Protein AF-A0A2N1N3N2-F1 (afdb_monomer_lite)

Structure (mmCIF, N/CA/C/O backbone):
data_AF-A0A2N1N3N2-F1
#
_entry.id   AF-A0A2N1N3N2-F1
#
loop_
_atom_site.group_PDB
_atom_site.id
_atom_site.type_symbol
_atom_site.label_atom_id
_atom_site.label_alt_id
_atom_site.label_comp_id
_atom_site.label_asym_id
_atom_site.label_entity_id
_atom_site.label_seq_id
_atom_site.pdbx_PDB_ins_code
_atom_site.Cartn_x
_atom_site.Cartn_y
_atom_site.Cartn_z
_atom_site.occupancy
_atom_site.B_iso_or_equiv
_atom_site.auth_seq_id
_atom_site.auth_comp_id
_atom_site.auth_asym_id
_atom_site.auth_atom_id
_atom_site.pdbx_PDB_model_num
ATOM 1 N N . MET A 1 1 ? 15.343 -12.179 -35.435 1.00 45.81 1 MET A N 1
ATOM 2 C CA . MET A 1 1 ? 15.607 -12.860 -34.147 1.00 45.81 1 MET A CA 1
ATOM 3 C C . MET A 1 1 ? 15.469 -11.812 -33.053 1.00 45.81 1 MET A C 1
ATOM 5 O O . MET A 1 1 ? 16.134 -10.791 -33.163 1.00 45.81 1 MET A O 1
ATOM 9 N N . ILE A 1 2 ? 14.560 -11.978 -32.084 1.00 49.53 2 ILE A N 1
ATOM 10 C CA . ILE A 1 2 ? 14.385 -10.984 -31.008 1.00 49.53 2 ILE A CA 1
ATOM 11 C C . ILE A 1 2 ? 15.642 -11.051 -30.122 1.00 49.53 2 ILE A C 1
ATOM 13 O O . ILE A 1 2 ? 15.921 -12.126 -29.587 1.00 49.53 2 ILE A O 1
ATOM 17 N N . PRO A 1 3 ? 16.410 -9.958 -29.952 1.00 58.75 3 PRO A N 1
ATOM 18 C CA . PRO A 1 3 ? 17.721 -9.986 -29.286 1.00 58.75 3 PRO A CA 1
ATOM 19 C C . PRO A 1 3 ? 17.659 -10.313 -27.781 1.00 58.75 3 PRO A C 1
ATOM 21 O O . PRO A 1 3 ? 18.687 -10.450 -27.126 1.00 58.75 3 PRO A O 1
ATOM 24 N N . TYR A 1 4 ? 16.457 -10.478 -27.228 1.00 65.19 4 TYR A N 1
ATOM 25 C CA . TYR A 1 4 ? 16.189 -10.537 -25.796 1.00 65.19 4 TYR A CA 1
ATOM 26 C C . TYR A 1 4 ? 15.650 -11.887 -25.305 1.00 65.19 4 TYR A C 1
ATOM 28 O O . TYR A 1 4 ? 15.034 -11.940 -24.248 1.00 65.19 4 TYR A O 1
ATOM 36 N N . ILE A 1 5 ? 15.890 -12.993 -26.021 1.00 59.34 5 ILE A N 1
ATOM 37 C CA . ILE A 1 5 ? 15.401 -14.348 -25.672 1.00 59.34 5 ILE A CA 1
ATOM 38 C C . ILE A 1 5 ? 15.600 -14.722 -24.189 1.00 59.34 5 ILE A C 1
ATOM 40 O O . ILE A 1 5 ? 14.703 -15.298 -23.579 1.00 59.34 5 ILE A O 1
ATOM 44 N N . LYS A 1 6 ? 16.720 -14.327 -23.570 1.00 63.09 6 LYS A N 1
ATOM 45 C CA . LYS A 1 6 ? 16.980 -14.577 -22.138 1.00 63.09 6 LYS A CA 1
ATOM 46 C C . LYS A 1 6 ? 16.212 -13.658 -21.178 1.00 63.09 6 LYS A C 1
ATOM 48 O O . LYS A 1 6 ? 16.052 -14.007 -20.017 1.00 63.09 6 LYS A O 1
ATOM 53 N N . PHE A 1 7 ? 15.737 -12.499 -21.631 1.00 65.50 7 PHE A N 1
ATOM 54 C CA . PHE A 1 7 ? 14.928 -11.579 -20.823 1.00 65.50 7 PHE A CA 1
ATOM 55 C C . PHE A 1 7 ? 13.434 -11.894 -20.875 1.00 65.50 7 PHE A C 1
ATOM 57 O O . PHE A 1 7 ? 12.689 -11.389 -20.039 1.00 65.50 7 PHE A O 1
ATOM 64 N N . ILE A 1 8 ? 12.989 -12.705 -21.833 1.00 61.78 8 ILE A N 1
ATOM 65 C CA . ILE A 1 8 ? 11.576 -13.046 -22.043 1.00 61.78 8 ILE A CA 1
ATOM 66 C C . ILE A 1 8 ? 11.109 -14.108 -21.036 1.00 61.78 8 ILE A C 1
ATOM 68 O O . ILE A 1 8 ? 9.997 -14.008 -20.516 1.00 61.78 8 ILE A O 1
ATOM 72 N N . ASN A 1 9 ? 11.974 -15.074 -20.710 1.00 67.00 9 ASN A N 1
ATOM 73 C CA . ASN A 1 9 ? 11.612 -16.240 -19.905 1.00 67.00 9 ASN A CA 1
ATOM 74 C C . ASN A 1 9 ? 12.131 -16.143 -18.465 1.00 67.00 9 ASN A C 1
ATOM 76 O O . ASN A 1 9 ? 13.264 -15.723 -18.222 1.00 67.00 9 ASN A O 1
ATOM 80 N N . TYR A 1 10 ? 11.299 -16.570 -17.514 1.00 64.56 10 TYR A N 1
ATOM 81 C CA . TYR A 1 10 ? 11.743 -16.860 -16.151 1.00 64.56 10 TYR A CA 1
ATOM 82 C C . TYR A 1 10 ? 12.608 -18.136 -16.130 1.00 64.56 10 TYR A C 1
ATOM 84 O O . TYR A 1 10 ? 12.497 -18.955 -17.046 1.00 64.56 10 TYR A O 1
ATOM 92 N N . PRO A 1 11 ? 13.474 -18.319 -15.114 1.00 67.62 11 PRO A N 1
ATOM 93 C CA . PRO A 1 11 ? 14.278 -19.533 -14.971 1.00 67.62 11 PRO A CA 1
ATOM 94 C C . PRO A 1 11 ? 13.401 -20.791 -14.934 1.00 67.62 11 PRO A C 1
ATOM 96 O O . PRO A 1 11 ? 12.337 -20.771 -14.322 1.00 67.62 11 PRO A O 1
ATOM 99 N N . GLU A 1 12 ? 13.859 -21.902 -15.516 1.00 67.25 12 GLU A N 1
ATOM 100 C CA . GLU A 1 12 ? 13.127 -23.183 -15.466 1.00 67.25 12 GLU A CA 1
ATOM 101 C C . GLU A 1 12 ? 12.922 -23.693 -14.026 1.00 67.25 12 GLU A C 1
ATOM 103 O O . GLU A 1 12 ? 11.945 -24.380 -13.742 1.00 67.25 12 GLU A O 1
ATOM 108 N N . ASP A 1 13 ? 13.790 -23.304 -13.082 1.00 69.31 13 ASP A N 1
ATOM 109 C CA . ASP A 1 13 ? 13.702 -23.660 -11.659 1.00 69.31 13 ASP A CA 1
ATOM 110 C C . ASP A 1 13 ? 12.777 -22.738 -10.831 1.00 69.31 13 ASP A C 1
ATOM 112 O O . ASP A 1 13 ? 12.919 -22.626 -9.606 1.00 69.31 13 ASP A O 1
ATOM 116 N N . TYR A 1 14 ? 11.823 -22.070 -11.489 1.00 67.25 14 TYR A N 1
ATOM 117 C CA . TYR A 1 14 ? 10.907 -21.108 -10.879 1.00 67.25 14 TYR A CA 1
ATOM 118 C C . TYR A 1 14 ? 10.058 -21.733 -9.761 1.00 67.25 14 TYR A C 1
ATOM 120 O O . TYR A 1 14 ? 9.237 -22.625 -9.978 1.00 67.25 14 TYR A O 1
ATOM 128 N N . LYS A 1 15 ? 10.216 -21.219 -8.535 1.00 75.00 15 LYS A N 1
ATOM 129 C CA . LYS A 1 15 ? 9.401 -21.595 -7.370 1.00 75.00 15 LYS A CA 1
ATOM 130 C C . LYS A 1 15 ? 8.587 -20.397 -6.901 1.00 75.00 15 LYS A C 1
ATOM 132 O O . LYS A 1 15 ? 9.091 -19.585 -6.127 1.00 75.00 15 LYS A O 1
ATOM 137 N N . TRP A 1 16 ? 7.316 -20.349 -7.293 1.00 64.19 16 TRP A N 1
ATOM 138 C CA . TRP A 1 16 ? 6.371 -19.278 -6.943 1.00 64.19 16 TRP A CA 1
ATOM 139 C C . TRP A 1 16 ? 6.359 -18.925 -5.441 1.00 64.19 16 TRP A C 1
ATOM 141 O O . TRP A 1 16 ? 6.432 -17.758 -5.068 1.00 64.19 16 TRP A O 1
ATOM 151 N N . PHE A 1 17 ? 6.379 -19.926 -4.552 1.00 61.94 17 PHE A N 1
ATOM 152 C CA . PHE A 1 17 ? 6.399 -19.681 -3.102 1.00 61.94 17 PHE A CA 1
ATOM 153 C C . PHE A 1 17 ? 7.709 -19.044 -2.608 1.00 61.94 17 PHE A C 1
ATOM 155 O O . PHE A 1 17 ? 7.700 -18.213 -1.703 1.00 61.94 17 PHE A O 1
ATOM 162 N N . ARG A 1 18 ? 8.858 -19.399 -3.204 1.00 62.00 18 ARG A N 1
ATOM 163 C CA . ARG A 1 18 ? 10.133 -18.750 -2.856 1.00 62.00 18 ARG A CA 1
ATOM 164 C C . ARG A 1 18 ? 10.188 -17.324 -3.384 1.00 62.00 18 ARG A C 1
ATOM 166 O O . ARG A 1 18 ? 10.784 -16.488 -2.716 1.00 62.00 18 ARG A O 1
ATOM 173 N N . GLU A 1 19 ? 9.538 -17.032 -4.510 1.00 65.94 19 GLU A N 1
ATOM 174 C CA . GLU A 1 19 ? 9.423 -15.657 -4.996 1.00 65.94 19 GLU A CA 1
ATOM 175 C C . GLU A 1 19 ? 8.673 -14.754 -4.024 1.00 65.94 19 GLU A C 1
ATOM 177 O O . GLU A 1 19 ? 9.112 -13.625 -3.811 1.00 65.94 19 GLU A O 1
ATOM 182 N N . LEU A 1 20 ? 7.607 -15.251 -3.386 1.00 62.88 20 LEU A N 1
ATOM 183 C CA . LEU A 1 20 ? 6.856 -14.506 -2.369 1.00 62.88 20 LEU A CA 1
ATOM 184 C C . LEU A 1 20 ? 7.721 -14.066 -1.180 1.00 62.88 20 LEU A C 1
ATOM 186 O O . LEU A 1 20 ? 7.428 -13.034 -0.590 1.00 62.88 20 LEU A O 1
ATOM 190 N N . ILE A 1 21 ? 8.790 -14.798 -0.848 1.00 59.59 21 ILE A N 1
ATOM 191 C CA . ILE A 1 21 ? 9.673 -14.490 0.290 1.00 59.59 21 ILE A CA 1
ATOM 192 C C . ILE A 1 21 ? 10.931 -13.741 -0.171 1.00 59.59 21 ILE A C 1
ATOM 194 O O . ILE A 1 21 ? 11.312 -12.736 0.425 1.00 59.59 21 ILE A O 1
ATOM 198 N N . LYS A 1 22 ? 11.581 -14.209 -1.242 1.00 63.66 22 LYS A N 1
ATOM 199 C CA . LYS A 1 22 ? 12.815 -13.630 -1.786 1.00 63.66 22 LYS A CA 1
ATOM 200 C C . LYS A 1 22 ? 12.875 -13.852 -3.304 1.00 63.66 22 LYS A C 1
ATOM 202 O O . LYS A 1 22 ? 13.303 -14.927 -3.738 1.00 63.66 22 LYS A O 1
ATOM 207 N N . PRO A 1 23 ? 12.456 -12.870 -4.122 1.00 64.88 23 PRO A N 1
ATOM 208 C CA . PRO A 1 23 ? 12.539 -12.998 -5.571 1.00 64.88 23 PRO A CA 1
ATOM 209 C C . PRO A 1 23 ? 14.009 -13.084 -5.996 1.00 64.88 23 PRO A C 1
ATOM 211 O O . PRO A 1 23 ? 14.859 -12.354 -5.479 1.00 64.88 23 PRO A O 1
ATOM 214 N N . LYS A 1 24 ? 14.324 -14.000 -6.920 1.00 64.31 24 LYS A N 1
ATOM 215 C CA . LYS A 1 24 ? 15.644 -14.011 -7.559 1.00 64.31 24 LYS A CA 1
ATOM 216 C C . LYS A 1 24 ? 15.708 -12.823 -8.528 1.00 64.31 24 LYS A C 1
ATOM 218 O O . LYS A 1 24 ? 14.726 -12.592 -9.238 1.00 64.31 24 LYS A O 1
ATOM 223 N N . PRO A 1 25 ? 16.826 -12.084 -8.586 1.00 64.38 25 PRO A N 1
ATOM 224 C CA . PRO A 1 25 ? 16.988 -11.060 -9.604 1.00 64.38 25 PRO A CA 1
ATOM 225 C C . PRO A 1 25 ? 16.884 -11.714 -10.986 1.00 64.38 25 PRO A C 1
ATOM 227 O O . PRO A 1 25 ? 17.460 -12.775 -11.236 1.00 64.38 25 PRO A O 1
ATOM 230 N N . SER A 1 26 ? 16.092 -11.114 -11.874 1.00 69.94 26 SER A N 1
ATOM 231 C CA . SER A 1 26 ? 16.070 -11.548 -13.271 1.00 69.94 26 SER A CA 1
ATOM 232 C C . SER A 1 26 ? 17.225 -10.876 -14.017 1.00 69.94 26 SER A C 1
ATOM 234 O O . SER A 1 26 ? 17.502 -9.705 -13.739 1.00 69.94 26 SER A O 1
ATOM 236 N N . PRO A 1 27 ? 17.832 -11.534 -15.023 1.00 70.31 27 PRO A N 1
ATOM 237 C CA . PRO A 1 27 ? 18.867 -10.914 -15.851 1.00 70.31 27 PRO A CA 1
ATOM 238 C C . PRO A 1 27 ? 18.412 -9.581 -16.456 1.00 70.31 27 PRO A C 1
ATOM 240 O O . PRO A 1 27 ? 19.221 -8.688 -16.672 1.00 70.31 27 PRO A O 1
ATOM 243 N N . PHE A 1 28 ? 17.104 -9.423 -16.685 1.00 72.12 28 PHE A N 1
ATOM 244 C CA . PHE A 1 28 ? 16.508 -8.171 -17.141 1.00 72.12 28 PHE A CA 1
ATOM 245 C C . PHE A 1 28 ? 16.693 -7.036 -16.126 1.00 72.12 28 PHE A C 1
ATOM 247 O O . PHE A 1 28 ? 17.128 -5.965 -16.511 1.00 72.12 28 PHE A O 1
ATOM 254 N N . VAL A 1 29 ? 16.419 -7.262 -14.838 1.00 70.75 29 VAL A N 1
ATOM 255 C CA . VAL A 1 29 ? 16.554 -6.227 -13.792 1.00 70.75 29 VAL A CA 1
ATOM 256 C C . VAL A 1 29 ? 18.019 -5.839 -13.571 1.00 70.75 29 VAL A C 1
ATOM 258 O O . VAL A 1 29 ? 18.306 -4.684 -13.272 1.00 70.75 29 VAL A O 1
ATOM 261 N N . GLU A 1 30 ? 18.944 -6.784 -13.732 1.00 71.12 30 GLU A N 1
ATOM 262 C CA . GLU A 1 30 ? 20.379 -6.545 -13.529 1.00 71.12 30 GLU A CA 1
ATOM 263 C C . GLU A 1 30 ? 21.047 -5.801 -14.691 1.00 71.12 30 GLU A C 1
ATOM 265 O O . GLU A 1 30 ? 22.006 -5.067 -14.472 1.00 71.12 30 GLU A O 1
ATOM 270 N N . THR A 1 31 ? 20.559 -5.986 -15.922 1.00 72.00 31 THR A N 1
ATOM 271 C CA . THR A 1 31 ? 21.229 -5.494 -17.142 1.00 72.00 31 THR A CA 1
ATOM 272 C C . THR A 1 31 ? 20.476 -4.377 -17.860 1.00 72.00 31 THR A C 1
ATOM 274 O O . THR A 1 31 ? 20.916 -3.929 -18.921 1.00 72.00 31 THR A O 1
ATOM 277 N N . ILE A 1 32 ? 19.346 -3.919 -17.311 1.00 73.94 32 ILE A N 1
ATOM 278 C CA . ILE A 1 32 ? 18.558 -2.858 -17.937 1.00 73.94 32 ILE A CA 1
ATOM 279 C C . ILE A 1 32 ? 19.353 -1.544 -17.968 1.00 73.94 32 ILE A C 1
ATOM 281 O O . ILE A 1 32 ? 19.836 -1.064 -16.944 1.00 73.94 32 ILE A O 1
ATOM 285 N N . ASN A 1 33 ? 19.478 -0.964 -19.161 1.00 78.56 33 ASN A N 1
ATOM 286 C CA . ASN A 1 33 ? 19.996 0.384 -19.388 1.00 78.56 33 ASN A CA 1
ATOM 287 C C . ASN A 1 33 ? 18.841 1.277 -19.871 1.00 78.56 33 ASN A C 1
ATOM 289 O O . ASN A 1 33 ? 17.921 0.794 -20.532 1.00 78.56 33 ASN A O 1
ATOM 293 N N . GLU A 1 34 ? 18.899 2.572 -19.567 1.00 78.00 34 GLU A N 1
ATOM 294 C CA . GLU A 1 34 ? 17.902 3.578 -19.944 1.00 78.00 34 GLU A CA 1
ATOM 295 C C . GLU A 1 34 ? 17.625 3.594 -21.457 1.00 78.00 34 GLU A C 1
ATOM 297 O O . GLU A 1 34 ? 16.493 3.800 -21.889 1.00 78.00 34 GLU A O 1
ATOM 302 N N . ASP A 1 35 ? 18.632 3.284 -22.275 1.00 83.88 35 ASP A N 1
ATOM 303 C CA . ASP A 1 35 ? 18.498 3.236 -23.733 1.00 83.88 35 ASP A CA 1
ATOM 304 C C . ASP A 1 35 ? 17.492 2.184 -24.225 1.00 83.88 35 ASP A C 1
ATOM 306 O O . ASP A 1 35 ? 16.948 2.322 -25.321 1.00 83.88 35 ASP A O 1
ATOM 310 N N . ILE A 1 36 ? 17.166 1.171 -23.411 1.00 81.31 36 ILE A N 1
ATOM 311 C CA . ILE A 1 36 ? 16.119 0.192 -23.737 1.00 81.31 36 ILE A CA 1
ATOM 312 C C . ILE A 1 36 ? 14.768 0.897 -23.906 1.00 81.31 36 ILE A C 1
ATOM 314 O O . ILE A 1 36 ? 14.044 0.570 -24.844 1.00 81.31 36 ILE A O 1
ATOM 318 N N . TYR A 1 37 ? 14.466 1.915 -23.095 1.00 80.00 37 TYR A N 1
ATOM 319 C CA . TYR A 1 37 ? 13.209 2.670 -23.183 1.00 80.00 37 TYR A CA 1
ATOM 320 C C . TYR A 1 37 ? 13.097 3.530 -24.451 1.00 80.00 37 TYR A C 1
ATOM 322 O O . TYR A 1 37 ? 12.001 3.950 -24.802 1.00 80.00 37 TYR A O 1
ATOM 330 N N . LYS A 1 38 ? 14.207 3.779 -25.161 1.00 86.56 38 LYS A N 1
ATOM 331 C CA . LYS A 1 38 ? 14.239 4.594 -26.391 1.00 86.56 38 LYS A CA 1
ATOM 332 C C . LYS A 1 38 ? 14.080 3.763 -27.668 1.00 86.56 38 LYS A C 1
ATOM 334 O O . LYS A 1 38 ? 13.964 4.324 -28.755 1.00 86.56 38 LYS A O 1
ATOM 339 N N . THR A 1 39 ? 14.125 2.433 -27.569 1.00 88.00 39 THR A N 1
ATOM 340 C CA . THR A 1 39 ? 14.120 1.533 -28.733 1.00 88.00 39 THR A CA 1
ATOM 341 C C . THR A 1 39 ? 12.794 0.797 -28.880 1.00 88.00 39 THR A C 1
ATOM 343 O O . THR A 1 39 ? 12.211 0.346 -27.898 1.00 88.00 39 THR A O 1
ATOM 346 N N . TRP A 1 40 ? 12.372 0.562 -30.126 1.00 86.12 40 TRP A N 1
ATOM 347 C CA . TRP A 1 40 ? 11.142 -0.184 -30.432 1.00 86.12 40 TRP A CA 1
ATOM 348 C C . TRP A 1 40 ? 11.200 -1.627 -29.902 1.00 86.12 40 TRP A C 1
ATOM 350 O O . TRP A 1 40 ? 10.205 -2.182 -29.445 1.00 86.12 40 TRP A O 1
ATOM 360 N N . ASN A 1 41 ? 12.393 -2.237 -29.910 1.00 84.88 41 ASN A N 1
ATOM 361 C CA . ASN A 1 41 ? 12.602 -3.575 -29.352 1.00 84.88 41 ASN A CA 1
ATOM 362 C C . ASN A 1 41 ? 12.444 -3.601 -27.823 1.00 84.88 41 ASN A C 1
ATOM 364 O O . ASN A 1 41 ? 11.956 -4.591 -27.277 1.00 84.88 41 ASN A O 1
ATOM 368 N N . GLY A 1 42 ? 12.870 -2.542 -27.131 1.00 84.56 42 GLY A N 1
ATOM 369 C CA . GLY A 1 42 ? 12.708 -2.414 -25.687 1.00 84.56 42 GLY A CA 1
ATOM 370 C C . GLY A 1 42 ? 11.263 -2.138 -25.284 1.00 84.56 42 GLY A C 1
ATOM 371 O O . GLY A 1 42 ? 10.763 -2.787 -24.367 1.00 84.56 42 GLY A O 1
ATOM 372 N N . GLU A 1 43 ? 10.559 -1.280 -26.025 1.00 86.31 43 GLU A N 1
ATOM 373 C CA . GLU A 1 43 ? 9.119 -1.059 -25.854 1.00 86.31 43 GLU A CA 1
ATOM 374 C C . GLU A 1 43 ? 8.333 -2.370 -26.015 1.00 86.31 43 GLU A C 1
ATOM 376 O O . GLU A 1 43 ? 7.560 -2.752 -25.135 1.00 86.31 43 GLU A O 1
ATOM 381 N N . ALA A 1 44 ? 8.597 -3.129 -27.086 1.00 86.62 44 ALA A N 1
ATOM 382 C CA . ALA A 1 44 ? 7.974 -4.432 -27.307 1.00 86.62 44 ALA A CA 1
ATOM 383 C C . ALA A 1 44 ? 8.261 -5.424 -26.162 1.00 86.62 44 ALA A C 1
ATOM 385 O O . ALA A 1 44 ? 7.369 -6.168 -25.747 1.00 86.62 44 ALA A O 1
ATOM 386 N N . LEU A 1 45 ? 9.482 -5.423 -25.615 1.00 86.06 45 LEU A N 1
ATOM 387 C CA . LEU A 1 45 ? 9.862 -6.275 -24.485 1.00 86.06 45 LEU A CA 1
ATOM 388 C C . LEU A 1 45 ? 9.141 -5.882 -23.183 1.00 86.06 45 LEU A C 1
ATOM 390 O O . LEU A 1 45 ? 8.681 -6.763 -22.451 1.00 86.06 45 LEU A O 1
ATOM 394 N N . ILE A 1 46 ? 9.025 -4.584 -22.893 1.00 84.94 46 ILE A N 1
ATOM 395 C CA . ILE A 1 46 ? 8.298 -4.071 -21.721 1.00 84.94 46 ILE A CA 1
ATOM 396 C C . ILE A 1 46 ? 6.811 -4.403 -21.849 1.00 84.94 46 ILE A C 1
ATOM 398 O O . ILE A 1 46 ? 6.236 -4.976 -20.922 1.00 84.94 46 ILE A O 1
ATOM 402 N N . ASN A 1 47 ? 6.216 -4.149 -23.018 1.00 87.69 47 ASN A N 1
ATOM 403 C CA . ASN A 1 47 ? 4.826 -4.488 -23.311 1.00 87.69 47 ASN A CA 1
ATOM 404 C C 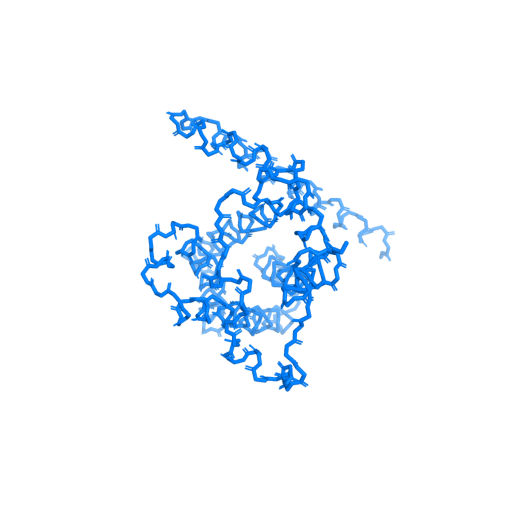. ASN A 1 47 ? 4.569 -5.989 -23.168 1.00 87.69 47 ASN A C 1
ATOM 406 O O . ASN A 1 47 ? 3.570 -6.389 -22.571 1.00 87.69 47 ASN A O 1
ATOM 410 N N . PHE A 1 48 ? 5.487 -6.837 -23.638 1.00 86.75 48 PHE A N 1
ATOM 411 C CA . PHE A 1 48 ? 5.399 -8.281 -23.444 1.00 86.75 48 PHE A CA 1
ATOM 412 C C . PHE A 1 48 ? 5.396 -8.661 -21.954 1.00 86.75 48 PHE A C 1
ATOM 414 O O . PHE A 1 48 ? 4.522 -9.408 -21.507 1.00 86.75 48 PHE A O 1
ATOM 421 N N . LYS A 1 49 ? 6.334 -8.131 -21.158 1.00 85.44 49 LYS A N 1
ATOM 422 C CA . LYS A 1 49 ? 6.427 -8.426 -19.716 1.00 85.44 49 LYS A CA 1
ATOM 423 C C . LYS A 1 49 ? 5.215 -7.926 -18.936 1.00 85.44 49 LYS A C 1
ATOM 425 O O . LYS A 1 49 ? 4.692 -8.656 -18.090 1.00 85.44 49 LYS A O 1
ATOM 430 N N . TRP A 1 50 ? 4.752 -6.713 -19.228 1.00 87.62 50 TRP A N 1
ATOM 431 C CA . TRP A 1 50 ? 3.557 -6.143 -18.614 1.00 87.62 50 TRP A CA 1
ATOM 432 C C . TRP A 1 50 ? 2.314 -6.970 -18.947 1.00 87.62 50 TRP A C 1
ATOM 434 O O . TRP A 1 50 ? 1.575 -7.359 -18.042 1.00 87.62 50 TRP A O 1
ATOM 444 N N . ASN A 1 51 ? 2.125 -7.321 -20.222 1.00 86.75 51 ASN A N 1
ATOM 445 C CA . ASN A 1 51 ? 0.957 -8.077 -20.668 1.00 86.75 51 ASN A CA 1
ATOM 446 C C . ASN A 1 51 ? 0.943 -9.530 -20.201 1.00 86.75 51 ASN A C 1
ATOM 448 O O . ASN A 1 51 ? -0.145 -10.083 -20.031 1.00 86.75 51 ASN A O 1
ATOM 452 N N . THR A 1 52 ? 2.112 -10.135 -19.997 1.00 85.31 52 THR A N 1
ATOM 453 C CA . THR A 1 52 ? 2.220 -11.540 -19.587 1.00 85.31 52 THR A CA 1
ATOM 454 C C . THR A 1 52 ? 2.170 -11.692 -18.068 1.00 85.31 52 THR A C 1
ATOM 456 O O . THR A 1 52 ? 1.476 -12.571 -17.570 1.00 85.31 52 THR A O 1
ATOM 459 N N . TYR A 1 53 ? 2.856 -10.821 -17.319 1.00 81.81 53 TYR A N 1
ATOM 460 C CA . TYR A 1 53 ? 3.041 -10.987 -15.871 1.00 81.81 53 TYR A CA 1
ATOM 461 C C . TYR A 1 53 ? 2.630 -9.747 -15.074 1.00 81.81 53 TYR A C 1
ATOM 463 O O . TYR A 1 53 ? 1.866 -9.848 -14.112 1.00 81.81 53 TYR A O 1
ATOM 471 N N . GLY A 1 54 ? 3.123 -8.573 -15.484 1.00 84.81 54 GLY A N 1
ATOM 472 C CA . GLY A 1 54 ? 3.032 -7.339 -14.699 1.00 84.81 54 GLY A CA 1
ATOM 473 C C . GLY A 1 54 ? 1.599 -6.944 -14.349 1.00 84.81 54 GLY A C 1
ATOM 474 O O . GLY A 1 54 ? 1.300 -6.725 -13.177 1.00 84.81 54 GLY A O 1
ATOM 475 N N . LYS A 1 55 ? 0.693 -6.947 -15.334 1.00 86.81 55 LYS A N 1
ATOM 476 C CA . LYS A 1 55 ? -0.702 -6.531 -15.138 1.00 86.81 55 LYS A CA 1
ATOM 477 C C . LYS A 1 55 ? -1.458 -7.407 -14.138 1.00 86.81 55 LYS A C 1
ATOM 479 O O . LYS A 1 55 ? -2.276 -6.893 -13.384 1.00 86.81 55 LYS A O 1
ATOM 484 N N . TYR A 1 56 ? -1.180 -8.712 -14.102 1.00 86.88 56 TYR A N 1
ATOM 485 C CA . TYR A 1 56 ? -1.858 -9.643 -13.197 1.00 86.88 56 TYR A CA 1
ATOM 486 C C . TYR A 1 56 ? -1.363 -9.476 -11.763 1.00 86.88 56 TYR A C 1
ATOM 488 O O . TYR A 1 56 ? -2.170 -9.377 -10.844 1.00 86.88 56 TYR A O 1
ATOM 496 N N . TYR A 1 57 ? -0.044 -9.387 -11.576 1.00 86.19 57 TYR A N 1
ATOM 497 C CA . TYR A 1 57 ? 0.544 -9.151 -10.257 1.00 86.19 57 TYR A CA 1
ATOM 498 C C . TYR A 1 57 ? 0.088 -7.805 -9.682 1.00 86.19 57 TYR A C 1
ATOM 500 O O . TYR A 1 57 ? -0.351 -7.720 -8.535 1.00 86.19 57 TYR A O 1
ATOM 508 N N . TYR A 1 58 ? 0.111 -6.771 -10.523 1.00 89.38 58 TYR A N 1
ATOM 509 C CA . TYR A 1 58 ? -0.387 -5.448 -10.187 1.00 89.38 58 TYR A CA 1
ATOM 510 C C . TYR A 1 58 ? -1.880 -5.468 -9.818 1.00 89.38 58 TYR A C 1
ATOM 512 O O . TYR A 1 58 ? -2.257 -4.929 -8.780 1.00 89.38 58 TYR A O 1
ATOM 520 N N . ALA A 1 59 ? -2.723 -6.144 -10.607 1.00 89.44 59 ALA A N 1
ATOM 521 C CA . ALA A 1 59 ? -4.153 -6.260 -10.326 1.00 89.44 59 ALA A CA 1
ATOM 522 C C . ALA A 1 59 ? -4.438 -6.969 -8.993 1.00 89.44 59 ALA A C 1
ATOM 524 O O . ALA A 1 59 ? -5.309 -6.528 -8.251 1.00 89.44 59 ALA A O 1
ATOM 525 N N . VAL A 1 60 ? -3.693 -8.027 -8.652 1.00 90.81 60 VAL A N 1
ATOM 526 C CA . VAL A 1 60 ? -3.846 -8.725 -7.363 1.00 90.81 60 VAL A CA 1
ATOM 527 C C . VAL A 1 60 ? -3.513 -7.800 -6.192 1.00 90.81 60 VAL A C 1
ATOM 529 O O . VAL A 1 60 ? -4.305 -7.704 -5.255 1.00 90.81 60 VAL A O 1
ATOM 532 N N . ILE A 1 61 ? -2.386 -7.081 -6.251 1.00 91.38 61 ILE A N 1
ATOM 533 C CA . ILE A 1 61 ? -2.017 -6.108 -5.209 1.00 91.38 61 ILE A CA 1
ATOM 534 C C . ILE A 1 61 ? -3.086 -5.019 -5.100 1.00 91.38 61 ILE A C 1
ATOM 536 O O . ILE A 1 61 ? -3.515 -4.682 -3.998 1.00 91.38 61 ILE A O 1
ATOM 540 N N . TRP A 1 62 ? -3.561 -4.504 -6.233 1.00 93.75 62 TRP A N 1
ATOM 541 C CA . TRP A 1 62 ? -4.591 -3.473 -6.262 1.00 93.75 62 TRP A CA 1
ATOM 542 C C . TRP A 1 62 ? -5.921 -3.955 -5.661 1.00 93.75 62 TRP A C 1
ATOM 544 O O . TRP A 1 62 ? -6.509 -3.250 -4.849 1.00 93.75 62 TRP A O 1
ATOM 554 N N . ILE A 1 63 ? -6.372 -5.179 -5.960 1.00 93.50 63 ILE A N 1
ATOM 555 C CA . ILE A 1 63 ? -7.592 -5.760 -5.369 1.00 93.50 63 ILE A CA 1
ATOM 556 C C . ILE A 1 63 ? -7.447 -5.924 -3.850 1.00 93.50 63 ILE A C 1
ATOM 558 O O . ILE A 1 63 ? -8.354 -5.552 -3.104 1.00 93.50 63 ILE A O 1
ATOM 562 N N . LEU A 1 64 ? -6.306 -6.434 -3.373 1.00 95.00 64 LEU A N 1
ATOM 563 C CA . LEU A 1 64 ? -6.032 -6.541 -1.934 1.00 95.00 64 LEU A CA 1
ATOM 564 C C . LEU A 1 64 ? -6.025 -5.166 -1.261 1.00 95.00 64 LEU A C 1
ATOM 566 O O . LEU A 1 64 ? -6.449 -5.023 -0.116 1.00 95.00 64 LEU A O 1
ATOM 570 N N . PHE A 1 65 ? -5.533 -4.143 -1.958 1.00 95.56 65 PHE A N 1
ATOM 571 C CA . PHE A 1 65 ? -5.558 -2.771 -1.474 1.00 95.56 65 PHE A CA 1
ATOM 572 C C . PHE A 1 65 ? -6.979 -2.202 -1.418 1.00 95.56 65 PHE A C 1
ATOM 574 O O . PHE A 1 65 ? -7.348 -1.590 -0.421 1.00 95.56 65 PHE A O 1
ATOM 581 N N . MET A 1 66 ? -7.807 -2.456 -2.431 1.00 95.31 66 MET A N 1
ATOM 582 C CA . MET A 1 66 ? -9.215 -2.052 -2.420 1.00 95.31 66 MET A CA 1
ATOM 583 C C . MET A 1 66 ? -9.993 -2.707 -1.280 1.00 95.31 66 MET A C 1
ATOM 585 O O . MET A 1 66 ? -10.825 -2.051 -0.656 1.00 95.31 66 MET A O 1
ATOM 589 N N . ALA A 1 67 ? -9.690 -3.968 -0.960 1.00 95.69 67 ALA A N 1
ATOM 590 C CA . ALA A 1 67 ? -10.250 -4.631 0.212 1.00 95.69 67 ALA A CA 1
ATOM 591 C C . ALA A 1 67 ? -9.822 -3.937 1.519 1.00 95.69 67 ALA A C 1
ATOM 593 O O . ALA A 1 67 ? -10.665 -3.707 2.381 1.00 95.69 67 ALA A O 1
ATOM 594 N N . LEU A 1 68 ? -8.544 -3.551 1.651 1.00 96.44 68 LEU A N 1
ATOM 595 C CA . LEU A 1 68 ? -8.047 -2.801 2.814 1.00 96.44 68 LEU A CA 1
ATOM 596 C C . LEU A 1 68 ? -8.764 -1.454 2.952 1.00 96.44 68 LEU A C 1
ATOM 598 O O . LEU A 1 68 ? -9.296 -1.149 4.018 1.00 96.44 68 LEU A O 1
ATOM 602 N N . LEU A 1 69 ? -8.794 -0.675 1.869 1.00 95.25 69 LEU A N 1
ATOM 603 C CA . LEU A 1 69 ? -9.444 0.631 1.819 1.00 95.25 69 LEU A CA 1
ATOM 604 C C . LEU A 1 69 ? -10.926 0.510 2.189 1.00 95.25 69 LEU A C 1
ATOM 606 O O . LEU A 1 69 ? -11.402 1.238 3.055 1.00 95.25 69 LEU A O 1
ATOM 610 N N . GLY A 1 70 ? -11.645 -0.441 1.589 1.00 92.00 70 GLY A N 1
ATOM 611 C CA . GLY A 1 70 ? -13.061 -0.675 1.863 1.00 92.00 70 GLY A CA 1
ATOM 612 C C . GLY A 1 70 ? -13.328 -1.080 3.313 1.00 92.00 70 GLY A C 1
ATOM 613 O O . GLY A 1 70 ? -14.151 -0.455 3.977 1.00 92.00 70 GLY A O 1
ATOM 614 N N . CYS A 1 71 ? -12.610 -2.079 3.838 1.00 94.38 71 CYS A N 1
ATOM 615 C CA . CYS A 1 71 ? -12.787 -2.534 5.220 1.00 94.38 71 CYS A CA 1
ATOM 616 C C . CYS A 1 71 ? -12.535 -1.408 6.227 1.00 94.38 71 CYS A C 1
ATOM 6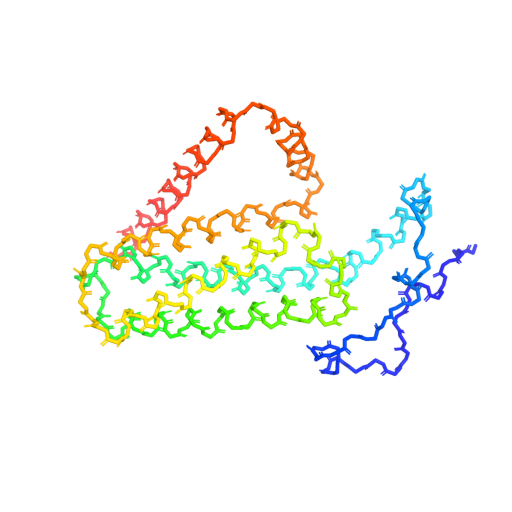18 O O . CYS A 1 71 ? -13.350 -1.196 7.126 1.00 94.38 71 CYS A O 1
ATOM 620 N N . PHE A 1 72 ? -11.438 -0.668 6.056 1.00 94.75 72 PHE A N 1
ATOM 621 C CA . PHE A 1 72 ? -11.053 0.384 6.987 1.00 94.75 72 PHE A CA 1
ATOM 622 C C . PHE A 1 72 ? -12.004 1.584 6.924 1.00 94.75 72 PHE A C 1
ATOM 624 O O . PHE A 1 72 ? -12.458 2.065 7.960 1.00 94.75 72 PHE A O 1
ATOM 631 N N . THR A 1 73 ? -12.356 2.047 5.720 1.00 92.44 73 THR A N 1
ATOM 632 C CA . THR A 1 73 ? -13.260 3.198 5.549 1.00 92.44 73 THR A CA 1
ATOM 633 C C . THR A 1 73 ? -14.665 2.899 6.054 1.00 92.44 73 THR A C 1
ATOM 635 O O . THR A 1 73 ? -15.241 3.729 6.755 1.00 92.44 73 THR A O 1
ATOM 638 N N . VAL A 1 74 ? -15.209 1.707 5.784 1.00 90.62 74 VAL A N 1
ATOM 639 C CA . VAL A 1 74 ? -16.515 1.293 6.320 1.00 90.62 74 VAL A CA 1
ATOM 640 C C . VAL A 1 74 ? -16.474 1.242 7.847 1.00 90.62 74 VAL A C 1
ATOM 642 O O . VAL A 1 74 ? -17.362 1.790 8.495 1.00 90.62 74 VAL A O 1
ATOM 645 N N . ALA A 1 75 ? -15.428 0.653 8.431 1.00 90.62 75 ALA A N 1
ATOM 646 C CA . ALA A 1 75 ? -15.287 0.570 9.882 1.00 90.62 75 ALA A CA 1
ATOM 647 C C . ALA A 1 75 ? -15.122 1.944 10.555 1.00 90.62 75 ALA A C 1
ATOM 649 O O . ALA A 1 75 ? -15.627 2.144 11.658 1.00 90.62 75 ALA A O 1
ATOM 650 N N . ALA A 1 76 ? -14.438 2.886 9.901 1.00 88.31 76 ALA A N 1
ATOM 651 C CA . ALA A 1 76 ? -14.155 4.214 10.439 1.00 88.31 76 ALA A CA 1
ATOM 652 C C . ALA A 1 76 ? -15.303 5.224 10.256 1.00 88.31 76 ALA A C 1
ATOM 654 O O . ALA A 1 76 ? -15.438 6.141 11.062 1.00 88.31 76 ALA A O 1
ATOM 655 N N . THR A 1 77 ? -16.110 5.094 9.197 1.00 85.94 77 THR A N 1
ATOM 656 C CA . THR A 1 77 ? -17.122 6.106 8.829 1.00 85.94 77 THR A CA 1
ATOM 657 C C . THR A 1 77 ? -18.548 5.723 9.199 1.00 85.94 77 THR A C 1
ATOM 659 O O . THR A 1 77 ? -19.370 6.606 9.451 1.00 85.94 77 THR A O 1
ATOM 662 N N . VAL A 1 78 ? -18.874 4.429 9.223 1.00 83.75 78 VAL A N 1
ATOM 663 C CA . VAL A 1 78 ? -20.249 3.992 9.463 1.00 83.75 78 VAL A CA 1
ATOM 664 C C . VAL A 1 78 ? -20.532 3.977 10.971 1.00 83.75 78 VAL A C 1
ATOM 666 O O . VAL A 1 78 ? -19.807 3.322 11.720 1.00 83.75 78 VAL A O 1
ATOM 669 N N . PRO A 1 79 ? -21.591 4.663 11.448 1.00 74.88 79 PRO A N 1
ATOM 670 C CA . PRO A 1 79 ? -21.904 4.695 12.870 1.00 74.88 79 PRO A CA 1
ATOM 671 C C . PRO A 1 79 ? -22.335 3.319 13.391 1.00 74.88 79 PRO A C 1
ATOM 673 O O . PRO A 1 79 ? -23.005 2.560 12.685 1.00 74.88 79 PRO A O 1
ATOM 676 N N . GLN A 1 80 ? -22.073 3.057 14.675 1.00 72.69 80 GLN A N 1
ATOM 677 C CA . GLN A 1 80 ? -22.461 1.815 15.368 1.00 72.69 80 GLN A CA 1
ATOM 678 C C . GLN A 1 80 ? -23.970 1.506 15.309 1.00 72.69 80 GLN A C 1
ATOM 680 O O . GLN A 1 80 ? -24.382 0.363 15.476 1.00 72.69 80 GLN A O 1
ATOM 685 N N . GLN A 1 81 ? -24.809 2.513 15.048 1.00 72.75 81 GLN A N 1
ATOM 686 C CA . GLN A 1 81 ? -26.252 2.332 14.849 1.00 72.75 81 GLN A CA 1
ATOM 687 C C . GLN A 1 81 ? -26.585 1.497 13.600 1.00 72.75 81 GLN A C 1
ATOM 689 O O . GLN A 1 81 ? -27.624 0.845 13.572 1.00 72.75 81 GLN A O 1
ATOM 694 N N . TYR A 1 82 ? -25.721 1.516 12.578 1.00 76.75 82 TYR A N 1
ATOM 695 C CA . TYR A 1 82 ? -25.928 0.806 11.311 1.00 76.75 82 TYR A CA 1
ATOM 696 C C . TYR A 1 82 ? -25.072 -0.460 11.184 1.00 76.75 82 TYR A C 1
ATOM 698 O O . TYR A 1 82 ? -25.475 -1.400 10.504 1.00 76.75 82 TYR A O 1
ATOM 706 N N . ILE A 1 83 ? -23.906 -0.506 11.836 1.00 83.00 83 ILE A N 1
ATOM 707 C CA . ILE A 1 83 ? -23.033 -1.685 11.882 1.00 83.00 83 ILE A CA 1
ATOM 708 C C . ILE A 1 83 ? -22.849 -2.099 13.337 1.00 83.00 83 ILE A C 1
ATOM 710 O O . ILE A 1 83 ? -22.324 -1.338 14.144 1.00 83.00 83 ILE A O 1
ATOM 714 N N . GLY A 1 84 ? -23.239 -3.332 13.664 1.00 85.38 84 GLY A N 1
ATOM 715 C CA . GLY A 1 84 ? -23.026 -3.875 15.002 1.00 85.38 84 GLY A CA 1
ATOM 716 C C . GLY A 1 84 ? -21.539 -3.910 15.372 1.00 85.38 84 GLY A C 1
A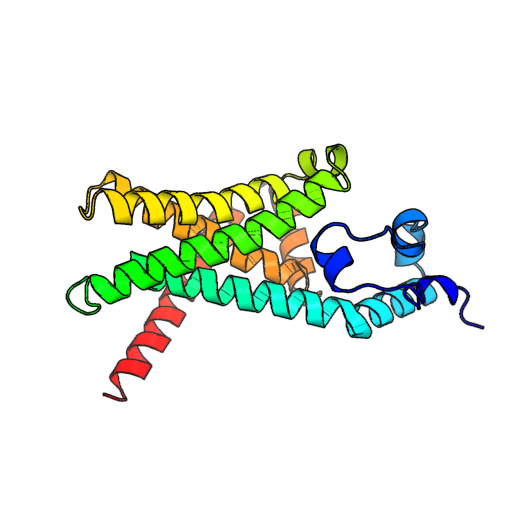TOM 717 O O . GLY A 1 84 ? -20.694 -4.238 14.537 1.00 85.38 84 GLY A O 1
ATOM 718 N N . ILE A 1 85 ? -21.227 -3.638 16.642 1.00 87.38 85 ILE A N 1
ATOM 719 C CA . ILE A 1 85 ? -19.851 -3.559 17.168 1.00 87.38 85 ILE A CA 1
ATOM 720 C C . ILE A 1 85 ? -18.986 -4.779 16.805 1.00 87.38 85 ILE A C 1
ATOM 722 O O . ILE A 1 85 ? -17.810 -4.642 16.477 1.00 87.38 85 ILE A O 1
ATOM 726 N N . ASN A 1 86 ? -19.580 -5.976 16.773 1.00 90.00 86 ASN A N 1
ATOM 727 C CA . ASN A 1 86 ? -18.879 -7.203 16.391 1.00 90.00 86 ASN A CA 1
ATOM 728 C C . ASN A 1 86 ? -18.402 -7.174 14.932 1.00 90.00 86 ASN A C 1
ATOM 730 O O . ASN A 1 86 ? -17.273 -7.568 14.653 1.00 90.00 86 ASN A O 1
ATOM 734 N N . ILE A 1 87 ? -19.239 -6.687 14.013 1.00 91.56 87 ILE A N 1
ATOM 735 C CA . ILE A 1 87 ? -18.899 -6.579 12.588 1.00 91.56 87 ILE A CA 1
ATOM 736 C C . ILE A 1 87 ? -17.845 -5.485 12.398 1.00 91.56 87 ILE A C 1
ATOM 738 O O . ILE A 1 87 ? -16.864 -5.697 11.691 1.00 91.56 87 ILE A O 1
ATOM 742 N N . GLN A 1 88 ? -17.995 -4.344 13.076 1.00 91.69 88 GLN A N 1
ATOM 743 C CA . GLN A 1 88 ? -17.007 -3.264 13.035 1.00 91.69 88 GLN A CA 1
ATOM 744 C C . GLN A 1 88 ? -15.623 -3.751 13.495 1.00 91.69 88 GLN A C 1
ATOM 746 O O . GLN A 1 88 ? -14.620 -3.525 12.818 1.00 91.69 88 GLN A O 1
ATOM 751 N N . ASN A 1 89 ? -15.568 -4.506 14.594 1.00 93.06 89 ASN A N 1
ATOM 752 C CA . ASN A 1 89 ? -14.324 -5.084 15.096 1.00 93.06 89 ASN A CA 1
ATOM 753 C C . ASN A 1 89 ? -13.734 -6.120 14.128 1.00 93.06 89 ASN A C 1
ATOM 755 O O . ASN A 1 89 ? -12.522 -6.134 13.921 1.00 93.06 89 ASN A O 1
ATOM 759 N N . GLN A 1 90 ? -14.564 -6.941 13.475 1.00 95.00 90 GLN A N 1
ATOM 760 C CA . GLN A 1 90 ? -14.106 -7.851 12.418 1.00 95.00 90 GLN A CA 1
ATOM 761 C C . GLN A 1 90 ? -13.494 -7.099 11.227 1.00 95.00 90 GLN A C 1
ATOM 763 O O . GLN A 1 90 ? -12.462 -7.526 10.712 1.00 95.00 90 GLN A O 1
ATOM 768 N N . LEU A 1 91 ? -14.075 -5.967 10.817 1.00 95.56 91 LEU A N 1
ATOM 769 C CA . LEU A 1 91 ? -13.530 -5.128 9.744 1.00 95.56 91 LEU A CA 1
ATOM 770 C C . LEU A 1 91 ? -12.179 -4.508 10.127 1.00 95.56 91 LEU A C 1
ATOM 772 O O . LEU A 1 91 ? -11.265 -4.470 9.299 1.00 95.56 91 LEU A O 1
ATOM 776 N N . PHE A 1 92 ? -12.004 -4.081 11.380 1.00 95.62 92 PHE A N 1
ATOM 777 C CA . PHE A 1 92 ? -10.705 -3.612 11.870 1.00 95.62 92 PHE A CA 1
ATOM 778 C C . PHE A 1 92 ? -9.666 -4.737 11.934 1.00 95.62 92 PHE A C 1
ATOM 780 O O . PHE A 1 92 ? -8.533 -4.544 11.498 1.00 95.62 92 PHE A O 1
ATOM 787 N N . ILE A 1 93 ? -10.047 -5.939 12.374 1.00 96.25 93 ILE A N 1
ATOM 788 C CA . ILE A 1 93 ? -9.163 -7.117 12.333 1.00 96.25 93 ILE A CA 1
ATOM 789 C C . ILE A 1 93 ? -8.760 -7.444 10.887 1.00 96.25 93 ILE A C 1
ATOM 791 O O . ILE A 1 93 ? -7.580 -7.667 10.611 1.00 96.25 93 ILE A O 1
ATOM 795 N N . ALA A 1 94 ? -9.706 -7.417 9.946 1.00 96.81 94 ALA A N 1
ATOM 796 C CA . ALA A 1 94 ? -9.417 -7.620 8.528 1.00 96.81 94 ALA A CA 1
ATOM 797 C C . ALA A 1 94 ? -8.460 -6.545 7.985 1.00 96.81 94 ALA A C 1
ATOM 799 O O . ALA A 1 94 ? -7.522 -6.869 7.258 1.00 96.81 94 ALA A O 1
ATOM 800 N N . SER A 1 95 ? -8.645 -5.285 8.390 1.00 97.25 95 SER A N 1
ATOM 801 C CA . SER A 1 95 ? -7.771 -4.166 8.017 1.00 97.25 95 SER A CA 1
ATOM 802 C C . SER A 1 95 ? -6.343 -4.349 8.541 1.00 97.25 95 SER A C 1
ATOM 804 O O . SER A 1 95 ? -5.389 -4.082 7.814 1.00 97.25 95 SER A O 1
ATOM 806 N N . ILE A 1 96 ? -6.173 -4.880 9.757 1.00 97.38 96 ILE A N 1
ATOM 807 C CA . ILE A 1 96 ? -4.854 -5.225 10.312 1.00 97.38 96 ILE A CA 1
ATOM 808 C C . ILE A 1 96 ? -4.172 -6.294 9.452 1.00 97.38 96 ILE A C 1
ATOM 810 O O . ILE A 1 96 ? -3.025 -6.115 9.041 1.00 97.38 96 ILE A O 1
ATOM 814 N N . ILE A 1 97 ? -4.875 -7.390 9.146 1.00 97.06 97 ILE A N 1
ATOM 815 C CA . ILE A 1 97 ? -4.327 -8.501 8.352 1.00 97.06 97 ILE A CA 1
ATOM 816 C C . ILE A 1 97 ? -3.928 -8.016 6.954 1.00 97.06 97 ILE A C 1
ATOM 818 O O . ILE A 1 97 ? -2.805 -8.257 6.510 1.00 97.06 97 ILE A O 1
ATOM 822 N N . LEU A 1 98 ? -4.822 -7.297 6.272 1.00 96.69 98 LEU A N 1
ATOM 823 C CA . LEU A 1 98 ? -4.568 -6.757 4.937 1.00 96.69 98 LEU A CA 1
ATOM 824 C C . LEU A 1 98 ? -3.433 -5.723 4.945 1.00 96.69 98 LEU A C 1
ATOM 826 O O . LEU A 1 98 ? -2.594 -5.734 4.045 1.00 96.69 98 LEU A O 1
ATOM 830 N N . GLY A 1 99 ? -3.354 -4.877 5.975 1.00 96.50 99 GLY A N 1
ATOM 831 C CA . GLY A 1 99 ? -2.256 -3.929 6.161 1.00 96.50 99 GLY A CA 1
ATOM 832 C C . GLY A 1 99 ? -0.901 -4.626 6.300 1.00 96.50 99 GLY A C 1
ATOM 833 O O . GLY A 1 99 ? 0.060 -4.237 5.637 1.00 96.50 99 GLY A O 1
ATOM 834 N N . PHE A 1 100 ? -0.818 -5.702 7.091 1.00 95.62 100 PHE A N 1
ATOM 835 C CA . PHE A 1 100 ? 0.411 -6.493 7.215 1.00 95.62 100 PHE A CA 1
ATOM 836 C C . PHE A 1 100 ? 0.811 -7.188 5.911 1.00 95.62 100 PHE A C 1
ATOM 838 O O . PHE A 1 100 ? 2.001 -7.255 5.600 1.00 95.62 100 PHE A O 1
ATOM 845 N N . ILE A 1 101 ? -0.159 -7.667 5.123 1.00 93.50 101 ILE A N 1
ATOM 846 C CA . ILE A 1 101 ? 0.113 -8.226 3.791 1.00 93.50 101 ILE A CA 1
ATOM 847 C C . ILE A 1 101 ? 0.782 -7.167 2.904 1.00 93.50 101 ILE A C 1
ATOM 849 O O . ILE A 1 101 ? 1.818 -7.454 2.304 1.00 93.50 101 ILE A O 1
ATOM 853 N N . HIS A 1 102 ? 0.265 -5.936 2.867 1.00 94.19 102 HIS A N 1
ATOM 854 C CA . HIS A 1 102 ? 0.877 -4.850 2.087 1.00 94.19 102 HIS A CA 1
ATOM 855 C C . HIS A 1 102 ? 2.259 -4.445 2.603 1.00 94.19 102 HIS A C 1
ATOM 857 O O . HIS A 1 102 ? 3.195 -4.340 1.812 1.00 94.19 102 HIS A O 1
ATOM 863 N N . LEU A 1 103 ? 2.437 -4.331 3.922 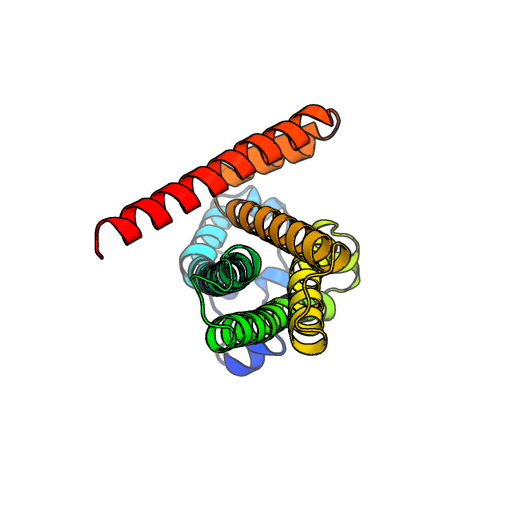1.00 93.50 103 LEU A N 1
ATOM 864 C CA . LEU A 1 103 ? 3.756 -4.071 4.511 1.00 93.50 103 LEU A CA 1
ATOM 865 C C . LEU A 1 103 ? 4.780 -5.149 4.154 1.00 93.50 103 LEU A C 1
ATOM 867 O O . LEU A 1 103 ? 5.950 -4.834 3.945 1.00 93.50 103 LEU A O 1
ATOM 871 N N . SER A 1 104 ? 4.362 -6.412 4.037 1.00 90.81 104 SER A N 1
ATOM 872 C CA . SER A 1 104 ? 5.268 -7.485 3.622 1.00 90.81 104 SER A CA 1
ATOM 873 C C . SER A 1 104 ? 5.842 -7.251 2.218 1.00 90.81 104 SER A C 1
ATOM 875 O O . SER A 1 104 ? 7.013 -7.551 1.982 1.00 90.81 104 SER A O 1
ATOM 877 N N . PHE A 1 105 ? 5.068 -6.659 1.297 1.00 88.25 105 PHE A N 1
ATOM 878 C CA . PHE A 1 105 ? 5.555 -6.302 -0.036 1.00 88.25 105 PHE A CA 1
ATOM 879 C C . PHE A 1 105 ? 6.583 -5.167 0.016 1.00 88.25 105 PHE A C 1
ATOM 881 O O . PHE A 1 105 ? 7.610 -5.266 -0.654 1.00 88.25 105 PHE A O 1
ATOM 888 N N . GLU A 1 106 ? 6.365 -4.147 0.848 1.00 89.69 106 GLU A N 1
ATOM 889 C CA . GLU A 1 106 ? 7.308 -3.031 1.019 1.00 89.69 106 GLU A CA 1
ATOM 890 C C . GLU A 1 106 ? 8.622 -3.475 1.674 1.00 89.69 106 GLU A C 1
ATOM 892 O O . GLU A 1 106 ? 9.711 -3.175 1.182 1.00 89.69 106 GLU A O 1
ATOM 897 N N . ILE A 1 107 ? 8.539 -4.288 2.730 1.00 86.56 107 ILE A N 1
ATOM 898 C CA . ILE A 1 107 ? 9.716 -4.845 3.413 1.00 86.56 107 ILE A CA 1
ATOM 899 C C . ILE A 1 107 ? 10.562 -5.681 2.443 1.00 86.56 107 ILE A C 1
ATOM 901 O O . ILE A 1 107 ? 11.791 -5.633 2.487 1.00 86.56 107 ILE A O 1
ATOM 905 N N . ARG A 1 108 ? 9.933 -6.424 1.525 1.00 83.94 108 ARG A N 1
ATOM 906 C CA . ARG A 1 108 ? 10.662 -7.183 0.496 1.00 83.94 108 ARG A CA 1
ATOM 907 C C . ARG A 1 108 ? 11.457 -6.275 -0.438 1.00 83.94 108 ARG A C 1
ATOM 909 O O . ARG A 1 108 ? 12.606 -6.598 -0.743 1.00 83.94 108 ARG A O 1
ATOM 916 N N . GLN A 1 109 ? 10.875 -5.161 -0.881 1.00 83.44 109 GLN A N 1
ATOM 917 C CA . GLN A 1 109 ? 11.578 -4.190 -1.726 1.00 83.44 109 GLN A CA 1
ATOM 918 C C . GLN A 1 109 ? 12.753 -3.554 -0.974 1.00 83.44 109 GLN A C 1
ATOM 920 O O . GLN A 1 109 ? 13.850 -3.429 -1.525 1.00 83.44 109 GLN A O 1
ATOM 925 N N . PHE A 1 110 ? 12.552 -3.246 0.308 1.00 84.94 110 PHE A N 1
ATOM 926 C CA . PHE A 1 110 ? 13.602 -2.740 1.182 1.00 84.94 110 PHE A CA 1
ATOM 927 C C . PHE A 1 110 ? 14.768 -3.729 1.340 1.00 84.94 110 PHE A C 1
ATOM 929 O O . PHE A 1 110 ? 15.921 -3.335 1.196 1.00 84.94 110 PHE A O 1
ATOM 936 N N . ILE A 1 111 ? 14.491 -5.020 1.568 1.00 83.12 111 ILE A N 1
ATOM 937 C CA . ILE A 1 111 ? 15.528 -6.064 1.680 1.00 83.12 111 ILE A CA 1
ATOM 938 C C . ILE A 1 111 ? 16.320 -6.206 0.373 1.00 83.12 111 ILE A C 1
ATOM 940 O O . ILE A 1 111 ? 17.527 -6.444 0.408 1.00 83.12 111 ILE A O 1
ATOM 944 N N . TYR A 1 112 ? 15.652 -6.096 -0.779 1.00 79.12 112 TYR A N 1
ATOM 945 C CA . TYR A 1 112 ? 16.295 -6.270 -2.080 1.00 79.12 112 TYR A CA 1
ATOM 946 C C . TYR A 1 112 ? 17.234 -5.107 -2.436 1.00 79.12 112 TYR A C 1
ATOM 948 O O . TYR A 1 112 ? 18.322 -5.338 -2.962 1.00 79.12 112 TYR A O 1
ATOM 956 N N . SER A 1 113 ? 16.843 -3.862 -2.149 1.00 80.06 113 SER A N 1
ATOM 957 C CA . SER A 1 113 ? 17.648 -2.682 -2.491 1.00 80.06 113 SER A CA 1
ATOM 958 C C . SER A 1 113 ? 17.484 -1.537 -1.480 1.00 80.06 113 SER A C 1
ATOM 960 O O . SER A 1 113 ? 16.862 -0.524 -1.812 1.00 80.06 113 SER A O 1
ATOM 962 N N . PRO A 1 114 ? 18.071 -1.640 -0.273 1.00 80.19 114 PRO A N 1
ATOM 963 C CA . PRO A 1 114 ? 17.778 -0.728 0.837 1.00 80.19 114 PRO A CA 1
ATOM 964 C C . PRO A 1 114 ? 18.163 0.726 0.539 1.00 80.19 114 PRO A C 1
ATOM 966 O O . PRO A 1 114 ? 17.378 1.637 0.789 1.00 80.19 114 PRO A O 1
ATOM 969 N N . GLU A 1 115 ? 19.330 0.969 -0.067 1.00 80.19 115 GLU A N 1
ATOM 970 C CA . GLU A 1 115 ? 19.772 2.334 -0.383 1.00 80.19 115 GLU A CA 1
ATOM 971 C C . GLU A 1 115 ? 18.891 3.031 -1.426 1.00 80.19 115 GLU A C 1
ATOM 973 O O . GLU A 1 115 ? 18.619 4.226 -1.316 1.00 80.19 115 GLU A O 1
ATOM 978 N N . ARG A 1 116 ? 18.468 2.302 -2.469 1.00 81.00 116 ARG A N 1
ATOM 979 C CA . ARG A 1 116 ? 17.553 2.844 -3.487 1.00 81.00 116 ARG A CA 1
ATOM 980 C C . ARG A 1 116 ? 16.180 3.087 -2.875 1.00 81.00 116 ARG A C 1
ATOM 982 O O . ARG A 1 116 ? 15.609 4.147 -3.088 1.00 81.00 116 ARG A O 1
ATOM 989 N N . TRP A 1 117 ? 15.723 2.148 -2.052 1.00 85.94 117 TRP A N 1
ATOM 990 C CA . TRP A 1 117 ? 14.426 2.208 -1.398 1.00 85.94 117 TRP A CA 1
ATOM 991 C C . TRP A 1 117 ? 14.297 3.428 -0.472 1.00 85.94 117 TRP A C 1
ATOM 993 O O . TRP A 1 117 ? 13.320 4.158 -0.589 1.00 85.94 117 TRP A O 1
ATOM 1003 N N . ILE A 1 118 ? 15.302 3.711 0.376 1.00 81.69 118 ILE A N 1
ATOM 1004 C CA . ILE A 1 118 ? 15.284 4.858 1.312 1.00 81.69 118 ILE A CA 1
ATOM 1005 C C . ILE A 1 118 ? 15.314 6.208 0.580 1.00 81.69 118 ILE A C 1
ATOM 1007 O O . ILE A 1 118 ? 14.714 7.175 1.044 1.00 81.69 118 ILE A O 1
ATOM 1011 N N . ARG A 1 119 ? 16.023 6.303 -0.553 1.00 80.44 119 ARG A N 1
ATOM 1012 C CA . ARG A 1 119 ? 16.116 7.555 -1.327 1.00 80.44 119 ARG A CA 1
ATOM 1013 C C . ARG A 1 119 ? 14.799 7.929 -2.009 1.00 80.44 119 ARG A C 1
ATOM 1015 O O . ARG A 1 119 ? 14.595 9.095 -2.343 1.00 80.44 119 ARG A O 1
ATOM 1022 N N . GLU A 1 120 ? 13.909 6.968 -2.216 1.00 79.75 120 GLU A N 1
ATOM 1023 C CA . GLU A 1 120 ? 12.622 7.198 -2.854 1.00 79.75 120 GLU A CA 1
ATOM 1024 C C . GLU A 1 120 ? 11.559 7.616 -1.834 1.00 79.75 120 GLU A C 1
ATOM 1026 O O . GLU A 1 120 ? 11.026 6.811 -1.073 1.00 79.75 120 GLU A O 1
ATOM 1031 N N . PHE A 1 121 ? 11.196 8.900 -1.878 1.00 79.38 121 PHE A N 1
ATOM 1032 C CA . PHE A 1 121 ? 10.165 9.495 -1.021 1.00 79.38 121 PHE A CA 1
ATOM 1033 C C . PHE A 1 121 ? 8.844 8.702 -1.003 1.00 79.38 121 PHE A C 1
ATOM 1035 O O . PHE A 1 121 ? 8.210 8.571 0.043 1.00 79.38 121 PHE A O 1
ATOM 1042 N N . TRP A 1 122 ? 8.435 8.159 -2.155 1.00 83.75 122 TRP A N 1
ATOM 1043 C CA . TRP A 1 122 ? 7.181 7.414 -2.289 1.00 83.75 122 TRP A CA 1
ATOM 1044 C C . TRP A 1 122 ? 7.157 6.122 -1.469 1.00 83.75 122 TRP A C 1
ATOM 1046 O O . TRP A 1 122 ? 6.113 5.783 -0.925 1.00 83.75 122 TRP A O 1
ATOM 1056 N N . ASN A 1 123 ? 8.297 5.457 -1.287 1.00 86.44 123 ASN A N 1
ATOM 1057 C CA . ASN A 1 123 ? 8.349 4.198 -0.546 1.00 86.44 123 ASN A CA 1
ATOM 1058 C C . ASN A 1 123 ? 8.165 4.422 0.966 1.00 86.44 123 ASN A C 1
ATOM 1060 O O . ASN A 1 123 ? 7.487 3.658 1.652 1.00 86.44 123 ASN A O 1
ATOM 1064 N N . ILE A 1 124 ? 8.698 5.531 1.490 1.00 85.69 124 ILE A N 1
ATOM 1065 C CA . ILE A 1 124 ? 8.455 5.954 2.878 1.00 85.69 124 ILE A CA 1
ATOM 1066 C C . ILE A 1 124 ? 6.973 6.288 3.074 1.00 85.69 124 ILE A C 1
ATOM 1068 O O . ILE A 1 124 ? 6.367 5.875 4.065 1.00 85.69 124 ILE A O 1
ATOM 1072 N N . PHE A 1 125 ? 6.383 7.017 2.121 1.00 87.81 125 PHE A N 1
ATOM 1073 C CA . PHE A 1 125 ? 4.958 7.335 2.143 1.00 87.81 125 PHE A CA 1
ATOM 1074 C C . PHE A 1 125 ? 4.094 6.065 2.169 1.00 87.81 125 PHE A C 1
ATOM 1076 O O . PHE A 1 125 ? 3.159 5.983 2.964 1.00 87.81 125 PHE A O 1
ATOM 1083 N N . ASP A 1 126 ? 4.444 5.062 1.364 1.00 90.06 126 ASP A N 1
ATOM 1084 C CA . ASP A 1 126 ? 3.728 3.788 1.285 1.00 90.06 126 ASP A CA 1
ATOM 1085 C C . ASP A 1 126 ? 3.729 3.041 2.625 1.00 90.06 126 ASP A C 1
ATOM 1087 O O . ASP A 1 126 ? 2.672 2.613 3.092 1.00 90.06 126 ASP A O 1
ATOM 1091 N N . ILE A 1 127 ? 4.874 2.972 3.314 1.00 92.62 127 ILE A N 1
ATOM 1092 C CA . ILE A 1 127 ? 4.940 2.394 4.665 1.00 92.62 127 ILE A CA 1
ATOM 1093 C C . ILE A 1 127 ? 4.004 3.123 5.631 1.00 92.62 127 ILE A C 1
ATOM 1095 O O . ILE A 1 127 ? 3.266 2.477 6.378 1.00 92.62 127 ILE A O 1
ATOM 1099 N N . ILE A 1 128 ? 4.013 4.458 5.624 1.00 91.75 128 ILE A N 1
ATOM 1100 C CA . ILE A 1 128 ? 3.164 5.255 6.519 1.00 91.75 128 ILE A CA 1
ATOM 1101 C C . ILE A 1 128 ? 1.683 4.998 6.217 1.00 91.75 128 ILE A C 1
ATOM 1103 O O . ILE A 1 128 ? 0.895 4.801 7.146 1.00 91.75 128 ILE A O 1
ATOM 1107 N N . ALA A 1 129 ? 1.314 4.939 4.935 1.00 93.25 129 ALA A N 1
ATOM 1108 C CA . ALA A 1 129 ? -0.059 4.706 4.504 1.00 93.25 129 ALA A CA 1
ATOM 1109 C C . ALA A 1 129 ? -0.610 3.345 4.947 1.00 93.25 129 ALA A C 1
ATOM 1111 O O . ALA A 1 129 ? -1.810 3.235 5.191 1.00 93.25 129 ALA A O 1
ATOM 1112 N N . TYR A 1 130 ? 0.245 2.331 5.109 1.00 95.12 130 TYR A N 1
ATOM 1113 C CA . TYR A 1 130 ? -0.152 1.022 5.633 1.00 95.12 130 TYR A CA 1
ATOM 1114 C C . TYR A 1 130 ? -0.037 0.908 7.159 1.00 95.12 130 TYR A C 1
ATOM 1116 O O . TYR A 1 130 ? -0.851 0.228 7.780 1.00 95.12 130 TYR A O 1
ATOM 1124 N N . LEU A 1 131 ? 0.922 1.586 7.795 1.00 95.62 131 LEU A N 1
ATOM 1125 C CA . LEU A 1 131 ? 1.086 1.556 9.255 1.00 95.62 131 LEU A CA 1
ATOM 1126 C C . LEU A 1 131 ? -0.033 2.291 9.995 1.00 95.62 131 LEU A C 1
ATOM 1128 O O . LEU A 1 131 ? -0.509 1.803 11.021 1.00 95.62 131 LEU A O 1
ATOM 1132 N N . LEU A 1 132 ? -0.459 3.451 9.492 1.00 94.31 132 LEU A N 1
ATOM 1133 C CA . LEU A 1 132 ? -1.522 4.249 10.107 1.00 94.31 132 LEU A CA 1
ATOM 1134 C C . LEU A 1 132 ? -2.831 3.459 10.310 1.00 94.31 132 LEU A C 1
ATOM 1136 O O . LEU A 1 132 ? -3.279 3.374 11.458 1.00 94.31 132 LEU A O 1
ATOM 1140 N N . PRO A 1 133 ? -3.426 2.814 9.285 1.00 94.88 133 PRO A N 1
ATOM 1141 C CA . PRO A 1 133 ? -4.642 2.021 9.460 1.00 94.88 133 PRO A CA 1
ATOM 1142 C C . PRO A 1 133 ? -4.454 0.824 10.404 1.00 94.88 133 PRO A C 1
ATOM 1144 O O . PRO A 1 133 ? -5.388 0.457 11.114 1.00 94.88 133 PRO A O 1
ATOM 1147 N N . ILE A 1 134 ? -3.254 0.239 10.494 1.00 96.50 134 ILE A N 1
ATOM 1148 C CA . ILE A 1 134 ? -2.966 -0.843 11.453 1.00 96.50 134 ILE A CA 1
ATOM 1149 C C . ILE A 1 134 ? -2.985 -0.309 12.888 1.00 96.50 134 ILE A C 1
ATOM 1151 O O . ILE A 1 134 ? -3.693 -0.846 13.738 1.00 96.50 134 ILE A O 1
ATOM 1155 N N . ILE A 1 135 ? -2.237 0.764 13.163 1.00 94.94 135 ILE A N 1
ATOM 1156 C CA . ILE A 1 135 ? -2.147 1.358 14.504 1.00 94.94 135 ILE A CA 1
ATOM 1157 C C . ILE A 1 135 ? -3.524 1.827 14.973 1.00 94.94 135 ILE A C 1
ATOM 1159 O O . ILE A 1 135 ? -3.890 1.623 16.130 1.00 94.94 135 ILE A O 1
ATOM 1163 N N . THR A 1 136 ? -4.297 2.444 14.085 1.00 93.44 136 THR A N 1
ATOM 1164 C CA . THR A 1 136 ? -5.643 2.927 14.408 1.00 93.44 136 THR A CA 1
ATOM 1165 C C . THR A 1 136 ? -6.627 1.797 14.657 1.00 93.44 136 THR A C 1
ATOM 1167 O O . THR A 1 136 ? -7.348 1.854 15.649 1.00 93.44 136 THR A O 1
ATOM 1170 N N . SER A 1 137 ? -6.588 0.734 13.853 1.00 94.75 137 SER A N 1
ATOM 1171 C CA . SER A 1 137 ? -7.386 -0.474 14.092 1.00 94.75 137 SER A CA 1
ATOM 1172 C C . SER A 1 137 ? -7.049 -1.123 15.441 1.00 94.75 137 SER A C 1
ATOM 1174 O O . SER A 1 137 ? -7.948 -1.508 16.182 1.00 94.75 137 SER A O 1
ATOM 1176 N N . ILE A 1 138 ? -5.762 -1.205 15.807 1.00 94.50 138 ILE A N 1
ATOM 1177 C CA . ILE A 1 138 ? -5.332 -1.752 17.106 1.00 94.50 138 ILE A CA 1
ATOM 1178 C C . ILE A 1 138 ? -5.821 -0.872 18.261 1.00 94.50 138 ILE A C 1
ATOM 1180 O O . ILE A 1 138 ? -6.377 -1.390 19.227 1.00 94.50 138 ILE A O 1
ATOM 1184 N N . LYS A 1 139 ? -5.646 0.452 18.162 1.00 92.25 139 LYS A N 1
ATOM 1185 C CA . LYS A 1 139 ? -6.111 1.394 19.192 1.00 92.25 139 LYS A CA 1
ATOM 1186 C C . LYS A 1 139 ? -7.623 1.322 19.389 1.00 92.25 139 LYS A C 1
ATOM 1188 O O . LYS A 1 139 ? -8.076 1.311 20.530 1.00 92.25 139 LYS A O 1
ATOM 1193 N N . TRP A 1 140 ? -8.386 1.221 18.300 1.00 91.12 140 TRP A N 1
ATOM 1194 C CA . TRP A 1 140 ? -9.831 1.026 18.370 1.00 91.12 140 TRP A CA 1
ATOM 1195 C C . TRP A 1 140 ? -10.187 -0.233 19.165 1.00 91.12 140 TRP A C 1
ATOM 1197 O O . TRP A 1 140 ? -10.925 -0.146 20.140 1.00 91.12 140 TRP A O 1
ATOM 1207 N N . LEU A 1 141 ? -9.591 -1.378 18.816 1.00 90.75 141 LEU A N 1
ATOM 1208 C CA . LEU A 1 141 ? -9.863 -2.658 19.480 1.00 90.75 141 LEU A CA 1
ATOM 1209 C C . LEU A 1 141 ? -9.469 -2.676 20.968 1.00 90.75 141 LEU A C 1
ATOM 1211 O O . LEU A 1 141 ? -10.030 -3.459 21.731 1.00 90.75 141 LEU A O 1
ATOM 1215 N N . GLN A 1 142 ? -8.509 -1.844 21.385 1.00 88.75 142 GLN A N 1
ATOM 1216 C CA . GLN A 1 142 ? -8.073 -1.742 22.780 1.00 88.75 142 GLN A CA 1
ATOM 1217 C C . GLN A 1 142 ? -8.990 -0.866 23.632 1.00 88.75 142 GLN A C 1
ATOM 1219 O O . GLN A 1 142 ? -9.294 -1.225 24.767 1.00 88.75 142 GLN A O 1
ATOM 1224 N N . THR A 1 143 ? -9.377 0.304 23.122 1.00 82.31 143 THR A N 1
ATOM 1225 C CA . THR A 1 143 ? -10.097 1.303 23.921 1.00 82.31 143 THR A CA 1
ATOM 1226 C C . THR A 1 143 ? -11.612 1.198 23.738 1.00 82.31 143 THR A C 1
ATOM 1228 O O . THR A 1 143 ? -12.337 1.448 24.693 1.00 82.31 143 THR A O 1
ATOM 1231 N N . ASN A 1 144 ? -12.095 0.805 22.548 1.00 75.19 144 ASN A N 1
ATOM 1232 C CA . ASN A 1 144 ? -13.517 0.787 22.157 1.00 75.19 144 ASN A CA 1
ATOM 1233 C C . ASN A 1 144 ? -14.284 2.083 22.497 1.00 75.19 144 ASN A C 1
ATOM 1235 O O . ASN A 1 144 ? -15.510 2.072 22.596 1.00 75.19 144 ASN A O 1
ATOM 1239 N N . ASP A 1 145 ? -13.568 3.198 22.652 1.00 75.50 145 ASP A N 1
ATOM 1240 C CA . ASP A 1 145 ? -14.128 4.496 23.004 1.00 75.50 145 ASP A CA 1
ATOM 1241 C C . ASP A 1 145 ? -13.738 5.536 21.955 1.00 75.50 145 ASP A C 1
ATOM 1243 O O . ASP A 1 145 ? -12.601 5.577 21.470 1.00 75.50 145 ASP A O 1
ATOM 1247 N N . LEU A 1 146 ? -14.701 6.374 21.589 1.00 70.44 146 LEU A N 1
ATOM 1248 C CA . LEU A 1 146 ? -14.536 7.427 20.597 1.00 70.44 146 LEU A CA 1
ATOM 1249 C C . LEU A 1 146 ? -13.984 8.675 21.285 1.00 70.44 146 LEU A C 1
ATOM 1251 O O . LEU A 1 146 ? -14.722 9.581 21.653 1.00 70.44 146 LEU A O 1
ATOM 1255 N N . ASN A 1 147 ? -12.663 8.731 21.429 1.00 77.56 147 ASN A N 1
ATOM 1256 C CA . ASN A 1 147 ? -11.966 9.957 21.812 1.00 77.56 147 ASN A CA 1
ATOM 1257 C C . ASN A 1 147 ? -11.652 10.803 20.560 1.00 77.56 147 ASN A C 1
ATOM 1259 O O . ASN A 1 147 ? -11.347 10.251 19.498 1.00 77.56 147 ASN A O 1
ATOM 1263 N N . ASP A 1 148 ? -11.635 12.130 20.690 1.00 77.81 148 ASP A N 1
ATOM 1264 C CA . ASP A 1 148 ? -11.260 13.083 19.635 1.00 77.81 148 ASP A CA 1
ATOM 1265 C C . ASP A 1 148 ? -9.933 12.706 18.955 1.00 77.81 148 ASP A C 1
ATOM 1267 O O . ASP A 1 148 ? -9.795 12.776 17.731 1.00 77.81 148 ASP A O 1
ATOM 1271 N N . HIS A 1 149 ? -8.964 12.211 19.730 1.00 80.50 149 HIS A N 1
ATOM 1272 C CA . HIS A 1 149 ? -7.685 11.732 19.201 1.00 80.50 149 HIS A CA 1
ATOM 1273 C C . HIS A 1 149 ? -7.813 10.510 18.277 1.00 80.50 149 HIS A C 1
ATOM 1275 O O . HIS A 1 149 ? -7.047 10.381 17.321 1.00 80.50 149 HIS A O 1
ATOM 1281 N N . ILE A 1 150 ? -8.759 9.605 18.541 1.00 82.44 150 ILE A N 1
ATOM 1282 C CA . ILE A 1 150 ? -9.012 8.419 17.707 1.00 82.44 150 ILE A CA 1
ATOM 1283 C C . ILE A 1 150 ? -9.724 8.831 16.415 1.00 82.44 150 ILE A C 1
ATOM 1285 O O . ILE A 1 150 ? -9.363 8.354 15.341 1.00 82.44 150 ILE A O 1
ATOM 1289 N N . ILE A 1 151 ? -10.655 9.784 16.491 1.00 81.94 151 ILE A N 1
ATOM 1290 C CA . ILE A 1 151 ? -11.348 10.336 15.317 1.00 81.94 151 ILE A CA 1
ATOM 1291 C C . ILE A 1 151 ? -10.356 11.031 14.369 1.00 81.94 151 ILE A C 1
ATOM 1293 O O . ILE A 1 151 ? -10.389 10.816 13.152 1.00 81.94 151 ILE A O 1
ATOM 1297 N N . GLN A 1 152 ? -9.422 11.818 14.912 1.00 83.50 152 GLN A N 1
ATOM 1298 C CA . GLN A 1 152 ? -8.339 12.419 14.123 1.00 83.50 152 GLN A CA 1
ATOM 1299 C C . GLN A 1 152 ? -7.482 11.349 13.444 1.00 83.50 152 GLN A C 1
ATOM 1301 O O . GLN A 1 152 ? -7.187 11.434 12.253 1.00 83.50 152 GLN A O 1
ATOM 1306 N N . LEU A 1 153 ? -7.116 10.309 14.188 1.00 86.88 153 LEU A N 1
ATOM 1307 C CA . LEU A 1 153 ? -6.337 9.184 13.689 1.00 86.88 153 LEU A CA 1
ATOM 1308 C C . LEU A 1 153 ? -7.050 8.418 12.560 1.00 86.88 153 LEU A C 1
ATOM 1310 O O . LEU A 1 153 ? -6.404 8.074 11.566 1.00 86.88 153 LEU A O 1
ATOM 1314 N N . PHE A 1 154 ? -8.363 8.195 12.664 1.00 86.94 154 PHE A N 1
ATOM 1315 C CA . PHE A 1 154 ? -9.163 7.630 11.574 1.00 86.94 154 PHE A CA 1
ATOM 1316 C C . PHE A 1 154 ? -9.126 8.514 10.332 1.00 86.94 154 PHE A C 1
ATOM 1318 O O . PHE A 1 154 ? -8.893 8.010 9.233 1.00 86.94 154 PHE A O 1
ATOM 1325 N N . SER A 1 155 ? -9.279 9.826 10.511 1.00 86.06 155 SER A N 1
ATOM 1326 C CA . SER A 1 155 ? -9.262 10.798 9.414 1.00 86.06 155 SER A CA 1
ATOM 1327 C C . SER A 1 155 ? -7.915 10.809 8.687 1.00 86.06 155 SER A C 1
ATOM 1329 O O . SER A 1 155 ? -7.873 10.722 7.461 1.00 86.06 155 SER A O 1
ATOM 1331 N N . PHE A 1 156 ? -6.803 10.836 9.431 1.00 85.81 156 PHE A N 1
ATOM 1332 C CA . PHE A 1 156 ? -5.464 10.741 8.847 1.00 85.81 156 PHE A CA 1
ATOM 1333 C C . PHE A 1 156 ? -5.243 9.408 8.133 1.00 85.81 156 PHE A C 1
ATOM 1335 O O . PHE A 1 156 ? -4.718 9.389 7.025 1.00 85.81 156 PHE A O 1
ATOM 1342 N N . SER A 1 157 ? -5.672 8.296 8.729 1.00 91.94 157 SER A N 1
ATOM 1343 C CA . SER A 1 157 ? -5.508 6.973 8.118 1.00 91.94 157 SER A CA 1
ATOM 1344 C C . SER A 1 157 ? -6.292 6.850 6.809 1.00 91.94 157 SER A C 1
ATOM 1346 O O . SER A 1 157 ? -5.745 6.362 5.824 1.00 91.94 157 SER A O 1
ATOM 1348 N N . CYS A 1 158 ? -7.533 7.353 6.765 1.00 90.88 158 CYS A N 1
ATOM 1349 C CA . CYS A 1 158 ? -8.328 7.397 5.536 1.00 90.88 158 CYS A CA 1
ATOM 1350 C C . CYS A 1 158 ? -7.647 8.261 4.470 1.00 90.88 158 CYS A C 1
ATOM 1352 O O . CYS A 1 158 ? -7.455 7.801 3.352 1.00 90.88 158 CYS A O 1
ATOM 1354 N N . LEU A 1 159 ? -7.185 9.462 4.835 1.00 87.88 159 LEU A N 1
ATOM 1355 C CA . LEU A 1 159 ? -6.511 10.370 3.905 1.00 87.88 159 LEU A CA 1
ATOM 1356 C C . LEU A 1 159 ? -5.252 9.747 3.286 1.00 87.88 159 LEU A C 1
ATOM 1358 O O . LEU A 1 159 ? -5.023 9.871 2.085 1.00 87.88 159 LEU A O 1
ATOM 1362 N N . PHE A 1 160 ? -4.425 9.069 4.083 1.00 89.19 160 PHE A N 1
ATOM 1363 C CA . PHE A 1 160 ? -3.221 8.416 3.566 1.00 89.19 160 PHE A CA 1
ATOM 1364 C C . PHE A 1 160 ? -3.552 7.230 2.655 1.00 89.19 160 PHE A C 1
ATOM 1366 O O . PHE A 1 160 ? -2.906 7.064 1.618 1.00 89.19 160 PHE A O 1
ATOM 1373 N N . LEU A 1 161 ? -4.570 6.437 3.001 1.00 93.00 161 LEU A N 1
ATOM 1374 C CA . LEU A 1 161 ? -5.068 5.370 2.136 1.00 93.00 161 LEU A CA 1
ATOM 1375 C C . LEU A 1 161 ? -5.639 5.927 0.821 1.00 93.00 161 LEU A C 1
ATOM 1377 O O . LEU A 1 161 ? -5.339 5.391 -0.241 1.00 93.00 161 LEU A O 1
ATOM 1381 N N . ASP A 1 162 ? -6.376 7.033 0.854 1.00 90.31 162 ASP A N 1
ATOM 1382 C CA . ASP A 1 162 ? -6.921 7.690 -0.338 1.00 90.31 162 ASP A CA 1
ATOM 1383 C C . ASP A 1 162 ? -5.818 8.231 -1.261 1.00 90.31 162 ASP A C 1
ATOM 1385 O O . ASP A 1 162 ? -5.857 8.048 -2.479 1.00 90.31 162 ASP A O 1
ATOM 1389 N N . ILE A 1 163 ? -4.773 8.842 -0.698 1.00 85.50 163 ILE A N 1
ATOM 1390 C CA . ILE A 1 163 ? -3.608 9.263 -1.487 1.00 85.50 163 ILE A CA 1
ATOM 1391 C C . ILE A 1 163 ? -2.878 8.037 -2.051 1.00 85.50 163 ILE A C 1
ATOM 1393 O O . ILE A 1 163 ? -2.463 8.049 -3.211 1.00 85.50 163 ILE A O 1
ATOM 1397 N N . LYS A 1 164 ? -2.743 6.950 -1.283 1.00 90.50 164 LYS A N 1
ATOM 1398 C CA . LYS A 1 164 ? -2.137 5.712 -1.789 1.00 90.50 164 LYS A CA 1
ATOM 1399 C C . LYS A 1 164 ? -2.958 5.102 -2.926 1.00 90.50 164 LYS A C 1
ATOM 1401 O O . LYS 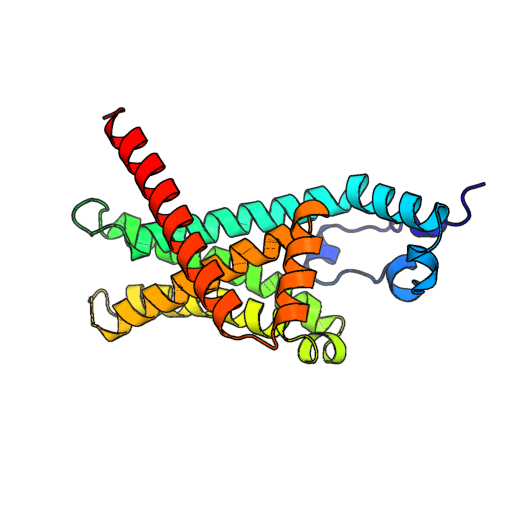A 1 164 ? -2.375 4.663 -3.916 1.00 90.50 164 LYS A O 1
ATOM 1406 N N . PHE A 1 165 ? -4.287 5.134 -2.834 1.00 91.19 165 PHE A N 1
ATOM 1407 C CA . PHE A 1 165 ? -5.177 4.731 -3.921 1.00 91.19 165 PHE A CA 1
ATOM 1408 C C . PHE A 1 165 ? -4.878 5.511 -5.204 1.00 91.19 165 PHE A C 1
ATOM 1410 O O . PHE A 1 165 ? -4.756 4.919 -6.274 1.00 91.19 165 PHE A O 1
ATOM 1417 N N . LEU A 1 166 ? -4.688 6.828 -5.095 1.00 86.44 166 LEU A N 1
ATOM 1418 C CA . LEU A 1 166 ? -4.324 7.660 -6.238 1.00 86.44 166 LEU A CA 1
ATOM 1419 C C . LEU A 1 166 ? -2.998 7.224 -6.873 1.00 86.44 166 LEU A C 1
ATOM 1421 O O . LEU A 1 166 ? -2.905 7.128 -8.096 1.00 86.44 166 LEU A O 1
ATOM 1425 N N . LEU A 1 167 ? -1.989 6.905 -6.061 1.00 86.19 167 LEU A N 1
ATOM 1426 C CA . LEU A 1 167 ? -0.671 6.492 -6.555 1.00 86.19 167 LEU A CA 1
ATOM 1427 C C . LEU A 1 167 ? -0.693 5.195 -7.368 1.00 86.19 167 LEU A C 1
ATOM 1429 O O . LEU A 1 167 ? 0.186 5.007 -8.210 1.00 86.19 167 LEU A O 1
ATOM 1433 N N . PHE A 1 168 ? -1.696 4.332 -7.185 1.00 86.62 168 PHE A N 1
ATOM 1434 C CA . PHE A 1 168 ? -1.879 3.171 -8.055 1.00 86.62 168 PHE A CA 1
ATOM 1435 C C . PHE A 1 168 ? -2.098 3.596 -9.517 1.00 86.62 168 PHE A C 1
ATOM 1437 O O . PHE A 1 168 ? -1.507 3.018 -10.428 1.00 86.62 168 PHE A O 1
ATOM 1444 N N . PHE A 1 169 ? -2.825 4.682 -9.789 1.00 84.56 169 PHE A N 1
ATOM 1445 C CA . PHE A 1 169 ? -3.077 5.087 -11.176 1.00 84.56 169 PHE A CA 1
ATOM 1446 C C . PHE A 1 169 ? -1.820 5.479 -11.962 1.00 84.56 169 PHE A C 1
ATOM 1448 O O . PHE A 1 169 ? -1.863 5.466 -13.189 1.00 84.56 169 PHE A O 1
ATOM 1455 N N . ARG A 1 170 ? -0.682 5.729 -11.299 1.00 82.06 170 ARG A N 1
ATOM 1456 C CA . ARG A 1 170 ? 0.609 5.980 -11.960 1.00 82.06 170 ARG A CA 1
ATOM 1457 C C . ARG A 1 170 ? 1.024 4.855 -12.918 1.00 82.06 170 ARG A C 1
ATOM 1459 O O . ARG A 1 170 ? 1.772 5.114 -13.852 1.00 82.06 170 ARG A O 1
ATOM 1466 N N . ALA A 1 171 ? 0.555 3.624 -12.702 1.00 82.50 171 ALA A N 1
ATOM 1467 C CA . ALA A 1 171 ? 0.853 2.494 -13.581 1.00 82.50 171 ALA A CA 1
ATOM 1468 C C . ALA A 1 171 ? 0.176 2.586 -14.965 1.00 82.50 171 ALA A C 1
ATOM 1470 O O . ALA A 1 171 ? 0.604 1.903 -15.893 1.00 82.50 171 ALA A O 1
ATOM 1471 N N . PHE A 1 172 ? -0.874 3.399 -15.120 1.00 81.56 172 PHE A N 1
ATOM 1472 C CA . PHE A 1 172 ? -1.543 3.605 -16.403 1.00 81.56 172 PHE A CA 1
ATOM 1473 C C . PHE A 1 172 ? -0.928 4.800 -17.121 1.00 81.56 172 PHE A C 1
ATOM 1475 O O . PHE A 1 172 ? -0.865 5.885 -16.555 1.00 81.56 172 PHE A O 1
ATOM 1482 N N . GLU A 1 173 ? -0.543 4.622 -18.382 1.00 78.44 173 GLU A N 1
ATOM 1483 C CA . GLU A 1 173 ? 0.133 5.646 -19.189 1.00 78.44 173 GLU A CA 1
ATOM 1484 C C . GLU A 1 173 ? -0.613 6.989 -19.197 1.00 78.44 173 GLU A C 1
ATOM 1486 O O . GLU A 1 173 ? -0.030 8.029 -18.892 1.00 78.44 173 GLU A O 1
ATOM 1491 N N . SER A 1 174 ? -1.931 6.959 -19.430 1.00 77.69 174 SER A N 1
ATOM 1492 C CA . SER A 1 174 ? -2.766 8.163 -19.455 1.00 77.69 174 SER A CA 1
ATOM 1493 C C . SER A 1 174 ? -2.716 8.943 -18.141 1.00 77.69 174 SER A C 1
ATOM 1495 O O . SER A 1 174 ? -2.660 10.165 -18.160 1.00 77.69 174 SER A O 1
ATOM 1497 N N . PHE A 1 175 ? -2.722 8.251 -16.999 1.00 74.94 175 PHE A N 1
ATOM 1498 C CA . PHE A 1 175 ? -2.679 8.871 -15.674 1.00 74.94 175 PHE A CA 1
ATOM 1499 C C . PHE A 1 175 ? -1.254 9.236 -15.249 1.00 74.94 175 PHE A C 1
ATOM 1501 O O . PHE A 1 175 ? -1.056 10.272 -14.617 1.00 74.94 175 PHE A O 1
ATOM 1508 N N . GLY A 1 176 ? -0.261 8.429 -15.624 1.00 74.94 176 GLY A N 1
ATOM 1509 C CA . GLY A 1 176 ? 1.153 8.638 -15.321 1.00 74.94 176 GLY A CA 1
ATOM 1510 C C . GLY A 1 176 ? 1.660 9.993 -15.805 1.00 74.94 176 GLY A C 1
ATOM 1511 O O . GLY A 1 176 ? 2.322 10.692 -15.041 1.00 74.94 176 GLY A O 1
ATOM 1512 N N . ILE A 1 177 ? 1.250 10.416 -17.005 1.00 76.25 177 ILE A N 1
ATOM 1513 C CA . ILE A 1 177 ? 1.581 11.741 -17.555 1.00 76.25 177 ILE A CA 1
ATOM 1514 C C . ILE A 1 177 ? 1.043 12.860 -16.648 1.00 76.25 177 ILE A C 1
ATOM 1516 O O . ILE A 1 177 ? 1.768 13.800 -16.326 1.00 76.25 177 ILE A O 1
ATOM 1520 N N . TYR A 1 178 ? -0.201 12.751 -16.164 1.00 75.75 178 TYR A N 1
ATOM 1521 C CA . TYR A 1 178 ? -0.757 13.737 -15.230 1.00 75.75 178 TYR A CA 1
ATOM 1522 C C . TYR A 1 178 ? 0.001 13.758 -13.901 1.00 75.75 178 TYR A C 1
ATOM 1524 O O . TYR A 1 178 ? 0.290 14.837 -13.389 1.00 75.75 178 TYR A O 1
ATOM 1532 N N . PHE A 1 179 ? 0.361 12.594 -13.351 1.00 73.12 179 PHE A N 1
ATOM 1533 C CA . PHE A 1 179 ? 1.179 12.522 -12.137 1.00 73.12 179 PHE A CA 1
ATOM 1534 C C . PHE A 1 179 ? 2.549 13.168 -12.331 1.00 73.12 179 PHE A C 1
ATOM 1536 O O . PHE A 1 179 ? 3.001 13.896 -11.449 1.00 73.12 179 PHE A O 1
ATOM 1543 N N . GLU A 1 180 ? 3.202 12.943 -13.470 1.00 77.94 180 GLU A N 1
ATOM 1544 C CA . GLU A 1 180 ? 4.487 13.564 -13.780 1.00 77.94 180 GLU A CA 1
ATOM 1545 C C . GLU A 1 180 ? 4.363 15.089 -13.861 1.00 77.94 180 GLU A C 1
ATOM 1547 O O . GLU A 1 180 ? 5.158 15.798 -13.243 1.00 77.94 180 GLU A O 1
ATOM 1552 N N . ILE A 1 181 ? 3.323 15.597 -14.531 1.00 78.06 181 ILE A N 1
ATOM 1553 C CA . ILE A 1 181 ? 3.020 17.033 -14.586 1.00 78.06 181 ILE A CA 1
ATOM 1554 C C . ILE A 1 181 ? 2.786 17.586 -13.176 1.00 78.06 181 ILE A C 1
ATOM 1556 O O . ILE A 1 181 ? 3.385 18.596 -12.817 1.00 78.06 181 ILE A O 1
ATOM 1560 N N . ILE A 1 182 ? 1.979 16.914 -12.348 1.00 70.69 182 ILE A N 1
ATOM 1561 C CA . ILE A 1 182 ? 1.704 17.325 -10.962 1.00 70.69 182 ILE A CA 1
ATOM 1562 C C . ILE A 1 182 ? 2.996 17.363 -10.133 1.00 70.69 182 ILE A C 1
ATOM 1564 O O . ILE A 1 182 ? 3.222 18.306 -9.376 1.00 70.69 182 ILE A O 1
ATOM 1568 N N . ILE A 1 183 ? 3.863 16.356 -10.273 1.00 70.88 183 ILE A N 1
ATOM 1569 C CA . ILE A 1 183 ? 5.132 16.278 -9.542 1.00 70.88 183 ILE A CA 1
ATOM 1570 C C . ILE A 1 183 ? 6.109 17.357 -10.023 1.00 70.88 183 ILE A C 1
ATOM 1572 O O . ILE A 1 183 ? 6.769 17.967 -9.186 1.00 70.88 183 ILE A O 1
ATOM 1576 N N . ARG A 1 184 ? 6.187 17.637 -11.331 1.00 70.69 184 ARG A N 1
ATOM 1577 C CA . ARG A 1 184 ? 7.002 18.735 -11.888 1.00 70.69 184 ARG A CA 1
ATOM 1578 C C . ARG A 1 184 ? 6.479 20.112 -11.492 1.00 70.69 184 ARG A C 1
ATOM 1580 O O . ARG A 1 184 ? 7.272 21.017 -11.268 1.00 70.69 184 ARG A O 1
ATOM 1587 N N . CYS A 1 185 ? 5.163 20.256 -11.372 1.00 64.31 185 CYS A N 1
ATOM 1588 C CA . CYS A 1 185 ? 4.486 21.491 -10.984 1.00 64.31 185 CYS A CA 1
ATOM 1589 C C . CYS A 1 185 ? 4.537 21.755 -9.463 1.00 64.31 185 CYS A C 1
ATOM 1591 O O . CYS A 1 185 ? 4.035 22.776 -9.006 1.00 64.31 185 CYS A O 1
ATOM 1593 N N . LYS A 1 186 ? 5.196 20.895 -8.662 1.00 52.69 186 LYS A N 1
ATOM 1594 C CA . LYS A 1 186 ? 5.360 21.048 -7.198 1.00 52.69 186 LYS A CA 1
ATOM 1595 C C . LYS A 1 186 ? 5.987 22.369 -6.726 1.00 52.69 186 LYS A C 1
ATOM 1597 O O . LYS A 1 186 ? 6.060 22.574 -5.518 1.00 52.69 186 LYS A O 1
ATOM 1602 N N . THR A 1 187 ? 6.411 23.264 -7.614 1.00 49.34 187 THR A N 1
ATOM 1603 C CA . THR A 1 187 ? 6.755 24.643 -7.241 1.00 49.34 187 THR A CA 1
ATOM 1604 C C . THR A 1 187 ? 5.523 25.457 -6.800 1.00 49.34 187 THR A C 1
ATOM 1606 O O . THR A 1 187 ? 5.678 26.352 -5.977 1.00 49.34 187 THR A O 1
ATOM 1609 N N . ASP A 1 188 ? 4.302 25.091 -7.220 1.00 53.00 188 ASP A N 1
ATOM 1610 C CA . ASP A 1 188 ? 3.064 25.795 -6.849 1.00 53.00 188 ASP A CA 1
ATOM 1611 C C . ASP A 1 188 ? 2.171 24.953 -5.915 1.00 53.00 188 ASP A C 1
ATOM 1613 O O . ASP A 1 188 ? 1.295 24.189 -6.330 1.00 53.00 188 ASP A O 1
ATOM 1617 N N . HIS A 1 189 ? 2.363 25.131 -4.604 1.00 54.19 189 HIS A N 1
ATOM 1618 C CA . HIS A 1 189 ? 1.637 24.458 -3.510 1.00 54.19 189 HIS A CA 1
ATOM 1619 C C . HIS A 1 189 ? 0.091 24.464 -3.622 1.00 54.19 189 HIS A C 1
ATOM 1621 O O . HIS A 1 189 ? -0.579 23.609 -3.036 1.00 54.19 189 HIS A O 1
ATOM 1627 N N . LEU A 1 190 ? -0.496 25.400 -4.374 1.00 49.03 190 LEU A N 1
ATOM 1628 C CA . LEU A 1 190 ? -1.947 25.574 -4.527 1.00 49.03 190 LEU A CA 1
ATOM 1629 C C . LEU A 1 190 ? -2.605 24.488 -5.402 1.00 49.03 190 LEU A C 1
ATOM 1631 O O . LEU A 1 190 ? -3.774 24.143 -5.195 1.00 49.03 190 LEU A O 1
ATOM 1635 N N . PHE A 1 191 ? -1.866 23.898 -6.346 1.00 51.62 191 PHE A N 1
ATOM 1636 C CA . PHE A 1 191 ? -2.417 22.896 -7.267 1.00 51.62 191 PHE A CA 1
ATOM 1637 C C . PHE A 1 191 ? -2.598 21.526 -6.594 1.00 51.62 191 PHE A C 1
ATOM 1639 O O . PHE A 1 191 ? -3.590 20.830 -6.803 1.00 51.62 191 PHE A O 1
ATOM 1646 N N . PHE A 1 192 ? -1.675 21.158 -5.701 1.00 50.84 192 PHE A N 1
ATOM 1647 C CA . PHE A 1 192 ? -1.743 19.891 -4.968 1.00 50.84 192 PHE A CA 1
ATOM 1648 C C . PHE A 1 192 ? -2.908 19.869 -3.961 1.00 50.84 192 PHE A C 1
ATOM 1650 O O . PHE A 1 192 ? -3.622 18.874 -3.848 1.00 50.84 192 PHE A O 1
ATOM 1657 N N . SER A 1 193 ? -3.154 20.997 -3.286 1.00 50.69 193 SER A N 1
ATOM 1658 C CA . SER A 1 193 ? -4.274 21.163 -2.347 1.00 50.69 193 SER A CA 1
ATOM 1659 C C . SER A 1 193 ? -5.641 21.091 -3.044 1.00 50.69 193 SER A C 1
ATOM 1661 O O . SER A 1 193 ? -6.557 20.415 -2.572 1.00 50.69 193 SER A O 1
ATOM 1663 N N . SER A 1 194 ? -5.773 21.720 -4.217 1.00 50.03 194 SER A N 1
ATOM 1664 C CA . SER A 1 194 ? -7.021 21.697 -4.988 1.00 50.03 194 SER A CA 1
ATOM 1665 C C . SER A 1 194 ? -7.331 20.315 -5.575 1.00 50.03 194 SER A C 1
ATOM 1667 O O . SER A 1 194 ? -8.490 19.906 -5.555 1.00 50.03 194 SER A O 1
ATOM 1669 N N . LEU A 1 195 ? -6.328 19.544 -6.007 1.00 56.59 195 LEU A N 1
ATOM 1670 C CA . LEU A 1 195 ? -6.536 18.174 -6.489 1.00 56.59 195 LEU A CA 1
ATOM 1671 C C . LEU A 1 195 ? -7.026 17.234 -5.372 1.00 56.59 195 LEU A C 1
ATOM 1673 O O . LEU A 1 195 ? -7.984 16.490 -5.574 1.00 56.59 195 LEU A O 1
ATOM 1677 N N . ILE A 1 196 ? -6.425 17.319 -4.178 1.00 59.09 196 ILE A N 1
ATOM 1678 C CA . ILE A 1 196 ? -6.872 16.576 -2.985 1.00 59.09 196 ILE A CA 1
ATOM 1679 C C . ILE A 1 196 ? -8.310 16.967 -2.622 1.00 59.09 196 ILE A C 1
ATOM 1681 O O . ILE A 1 196 ? -9.129 16.105 -2.311 1.00 59.09 196 ILE A O 1
ATOM 1685 N N . TYR A 1 197 ? -8.649 18.255 -2.711 1.00 56.94 197 TYR A N 1
ATOM 1686 C CA . TYR A 1 197 ? -10.004 18.745 -2.462 1.00 56.94 197 TYR A CA 1
ATOM 1687 C C . TYR A 1 197 ? -11.032 18.193 -3.468 1.00 56.94 197 TYR A C 1
ATOM 1689 O O . TYR A 1 197 ? -12.072 17.668 -3.061 1.00 56.94 197 TYR A O 1
ATOM 1697 N N . TYR A 1 198 ? -10.748 18.259 -4.774 1.00 56.84 198 TYR A N 1
ATOM 1698 C CA . TYR A 1 198 ? -11.631 17.708 -5.811 1.00 56.84 198 TYR A CA 1
ATOM 1699 C C . TYR A 1 198 ? -11.763 16.187 -5.706 1.00 56.84 198 TYR A C 1
ATOM 1701 O O . TYR A 1 198 ? -12.852 15.649 -5.905 1.00 56.84 198 TYR A O 1
ATOM 1709 N N . TYR A 1 199 ? -10.686 15.498 -5.330 1.00 59.53 199 TYR A N 1
ATOM 1710 C CA . TYR A 1 199 ? -10.693 14.057 -5.140 1.00 59.53 199 TYR A CA 1
ATOM 1711 C C . TYR A 1 199 ? -11.489 13.626 -3.904 1.00 59.53 199 TYR A C 1
ATOM 1713 O O . TYR A 1 199 ? -12.341 12.749 -4.016 1.00 59.53 199 TYR A O 1
ATOM 1721 N N . ASN A 1 200 ? -11.318 14.290 -2.756 1.00 52.31 200 ASN A N 1
ATOM 1722 C CA . ASN A 1 200 ? -12.151 14.041 -1.574 1.00 52.31 200 ASN A CA 1
ATOM 1723 C C . ASN A 1 200 ? -13.636 14.232 -1.899 1.00 52.31 200 ASN A C 1
ATOM 1725 O O . ASN A 1 200 ? -14.482 13.445 -1.473 1.00 52.31 200 ASN A O 1
ATOM 1729 N N . LYS A 1 201 ? -13.964 15.226 -2.729 1.00 54.50 201 LYS A N 1
ATOM 1730 C CA . LYS A 1 201 ? -15.331 15.455 -3.206 1.00 54.50 201 LYS A CA 1
ATOM 1731 C C . LYS A 1 201 ? -15.821 14.343 -4.141 1.00 54.50 201 LYS A C 1
ATOM 1733 O O . LYS A 1 201 ? -16.974 13.932 -4.026 1.00 54.50 201 LYS A O 1
ATOM 1738 N N . PHE A 1 202 ? -14.955 13.818 -5.007 1.00 52.41 202 PHE A N 1
ATOM 1739 C CA . PHE A 1 202 ? -15.247 12.673 -5.874 1.00 52.41 202 PHE A CA 1
ATOM 1740 C C . PHE A 1 202 ? -15.452 11.376 -5.076 1.00 52.41 202 PHE A C 1
ATOM 1742 O O . PHE A 1 202 ? -16.480 10.727 -5.247 1.00 52.41 202 PHE A O 1
ATOM 1749 N N . CYS A 1 203 ? -14.556 11.041 -4.142 1.00 52.12 203 CYS A N 1
ATOM 1750 C CA . CYS A 1 203 ? -14.699 9.889 -3.244 1.00 52.12 203 CYS A CA 1
ATOM 1751 C C . CYS A 1 203 ? -15.983 9.976 -2.412 1.00 52.12 203 CYS A C 1
ATOM 1753 O O . CYS A 1 203 ? -16.737 9.009 -2.345 1.00 52.12 203 CYS A O 1
ATOM 1755 N N . THR A 1 204 ? -16.292 11.153 -1.856 1.00 54.62 204 THR A N 1
ATOM 1756 C CA . THR A 1 204 ? -17.540 11.372 -1.106 1.00 54.62 204 THR A CA 1
ATOM 1757 C C . THR A 1 204 ? -18.770 11.199 -2.004 1.00 54.62 204 THR A C 1
ATOM 1759 O O . THR A 1 204 ? -19.750 10.592 -1.583 1.00 54.62 204 THR A O 1
ATOM 1762 N N . CYS A 1 205 ? -18.722 11.658 -3.261 1.00 46.38 205 CYS A N 1
ATOM 1763 C CA . CYS A 1 205 ? -19.803 11.453 -4.233 1.00 46.38 205 CYS A CA 1
ATOM 1764 C C . CYS A 1 205 ? -19.975 9.979 -4.627 1.00 46.38 205 CYS A C 1
ATOM 1766 O O . CYS A 1 205 ? -21.107 9.513 -4.733 1.00 46.38 205 CYS A O 1
ATOM 1768 N N . VAL A 1 206 ? -18.885 9.233 -4.827 1.00 48.38 206 VAL A N 1
ATOM 1769 C CA . VAL A 1 206 ? -18.931 7.798 -5.154 1.00 48.38 206 VAL A CA 1
ATOM 1770 C C . VAL A 1 206 ? -19.447 6.989 -3.964 1.00 48.38 206 VAL A C 1
ATOM 1772 O O . VAL A 1 206 ? -20.323 6.144 -4.139 1.00 48.38 206 VAL A O 1
ATOM 1775 N N . LEU A 1 207 ? -18.989 7.292 -2.747 1.00 46.97 207 LEU A N 1
ATOM 1776 C CA . LEU A 1 207 ? -19.483 6.673 -1.517 1.00 46.97 207 LEU A CA 1
ATOM 1777 C C . LEU A 1 207 ? -20.976 6.969 -1.309 1.00 46.97 207 LEU A C 1
ATOM 1779 O O . LEU A 1 207 ? -21.755 6.056 -1.041 1.00 46.97 207 LEU A O 1
ATOM 1783 N N . TYR A 1 208 ? -21.401 8.219 -1.521 1.00 48.34 208 TYR A N 1
ATOM 1784 C CA . TYR A 1 208 ? -22.809 8.610 -1.462 1.00 48.34 208 TYR A CA 1
ATOM 1785 C C . TYR A 1 208 ? -23.637 7.880 -2.525 1.00 48.34 208 TYR A C 1
ATOM 1787 O O . TYR A 1 208 ? -24.691 7.334 -2.212 1.00 48.34 208 TYR A O 1
ATOM 1795 N N . PHE A 1 209 ? -23.154 7.782 -3.764 1.00 43.19 209 PHE A N 1
ATOM 1796 C CA . PHE A 1 209 ? -23.831 7.054 -4.839 1.00 43.19 209 PHE A CA 1
ATOM 1797 C C . PHE A 1 209 ? -23.994 5.559 -4.519 1.00 43.19 209 PHE A C 1
ATOM 1799 O O . PHE A 1 209 ? -25.072 5.002 -4.727 1.00 43.19 209 PHE A O 1
ATOM 1806 N N . ILE A 1 210 ? -22.965 4.923 -3.949 1.00 44.69 210 ILE A N 1
ATOM 1807 C CA . ILE A 1 210 ? -23.010 3.521 -3.510 1.00 44.69 210 ILE A CA 1
ATOM 1808 C C . ILE A 1 210 ? -24.016 3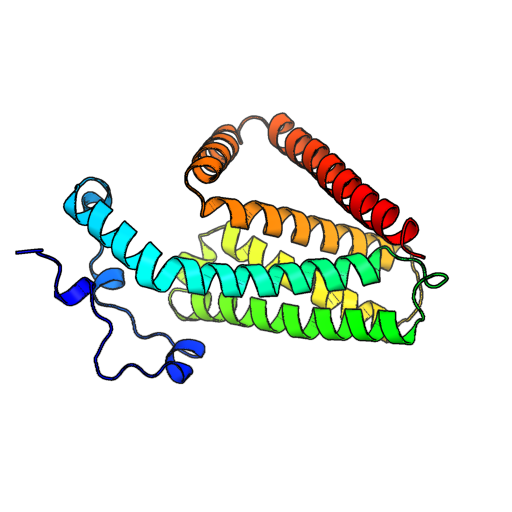.341 -2.362 1.00 44.69 210 ILE A C 1
ATOM 1810 O O . ILE A 1 210 ? -24.878 2.468 -2.444 1.00 44.69 210 ILE A O 1
ATOM 1814 N N . ILE A 1 211 ? -23.983 4.200 -1.337 1.00 46.81 211 ILE A N 1
ATOM 1815 C CA . ILE A 1 211 ? -24.913 4.144 -0.194 1.00 46.81 211 ILE A CA 1
ATOM 1816 C C . ILE A 1 211 ? -26.365 4.372 -0.643 1.00 46.81 211 ILE A C 1
ATOM 1818 O O . ILE A 1 211 ? -27.272 3.668 -0.198 1.00 46.81 211 ILE A O 1
ATOM 1822 N N . THR A 1 212 ? -26.596 5.317 -1.558 1.00 41.34 212 THR A N 1
ATOM 1823 C CA . THR A 1 212 ? -27.946 5.630 -2.057 1.00 41.34 212 THR A CA 1
ATOM 1824 C C . THR A 1 212 ? -28.507 4.484 -2.902 1.00 41.34 212 THR A C 1
ATOM 1826 O O . THR A 1 212 ? -29.691 4.176 -2.800 1.00 41.34 212 THR A O 1
ATOM 1829 N N . LYS A 1 213 ? -27.663 3.788 -3.680 1.00 36.09 213 LYS A N 1
ATOM 1830 C CA . LYS A 1 213 ? -28.073 2.586 -4.423 1.00 36.09 213 LYS A CA 1
ATOM 1831 C C . LYS A 1 213 ? -28.368 1.396 -3.510 1.00 36.09 213 LYS A C 1
ATOM 1833 O O . LYS A 1 213 ? -29.304 0.662 -3.790 1.00 36.09 213 LYS A O 1
ATOM 1838 N N . ILE A 1 214 ? -27.616 1.215 -2.424 1.00 38.62 214 ILE A N 1
ATOM 1839 C CA . ILE A 1 214 ? -27.864 0.142 -1.445 1.00 38.62 214 ILE A CA 1
ATOM 1840 C C . ILE A 1 214 ? -29.184 0.379 -0.691 1.00 38.62 214 ILE A C 1
ATOM 1842 O O . ILE A 1 214 ? -29.936 -0.564 -0.469 1.00 38.62 214 ILE A O 1
ATOM 1846 N N . ARG A 1 215 ? -29.529 1.639 -0.387 1.00 33.22 215 ARG A N 1
ATOM 1847 C CA . ARG A 1 215 ? -30.833 2.021 0.191 1.00 33.22 215 ARG A CA 1
ATOM 1848 C C . ARG A 1 215 ? -32.037 1.826 -0.738 1.00 33.22 215 ARG A C 1
ATOM 1850 O O . ARG A 1 215 ? -33.154 1.844 -0.250 1.00 33.22 215 ARG A O 1
ATOM 1857 N N . LEU A 1 216 ? -31.828 1.679 -2.046 1.00 37.91 216 LEU A N 1
ATOM 1858 C CA . LEU A 1 216 ? -32.888 1.411 -3.029 1.00 37.91 216 LEU A CA 1
ATOM 1859 C C . LEU A 1 216 ? -33.186 -0.091 -3.197 1.00 37.91 216 LEU A C 1
ATOM 1861 O O . LEU A 1 216 ? -34.115 -0.442 -3.919 1.00 37.91 216 LEU A O 1
ATOM 1865 N N . PHE A 1 217 ? -32.403 -0.965 -2.556 1.00 35.09 217 PHE A N 1
ATOM 1866 C CA . PHE A 1 217 ? -32.541 -2.427 -2.611 1.00 35.09 217 PHE A CA 1
ATOM 1867 C C . PHE A 1 217 ? -32.948 -3.067 -1.266 1.00 35.09 217 PHE A C 1
ATOM 1869 O O . PHE A 1 217 ? -33.026 -4.293 -1.188 1.00 35.09 217 PHE A O 1
ATOM 1876 N N . ILE A 1 218 ? -33.222 -2.258 -0.236 1.00 38.72 218 ILE A N 1
ATOM 1877 C CA . ILE A 1 218 ? -33.846 -2.648 1.044 1.00 38.72 218 ILE A CA 1
ATOM 1878 C C . ILE A 1 218 ? -35.194 -1.937 1.123 1.00 38.72 218 ILE A C 1
ATOM 1880 O O . ILE A 1 218 ? -36.184 -2.601 1.494 1.00 38.72 218 ILE A O 1
#

pLDDT: mean 77.63, std 15.95, range [33.22, 97.38]

Secondary structure (DSSP, 8-state):
--TTHHHHS--TT--HHHHHHSPPPPHHHHH--GGGGGSHHHHHHHHHHIIIIIHHHHHHHHHHHHHHHHHHHHHHHS-TTTS-HHHHHHHHHHHHHHHHHHHHHHHHHHHH-HHHHHH-HHHHHHHHHHHHHHHHHHHHHHH-S--HHHHHHHHHHHHHHHHHHHHHGGGSHHHHHHHHHHHHTTT-HHHHHHHHHHHHHHHHHHHHHHHHHHTT--

Foldseek 3Di:
DLPCPQLLDDDPPDDPVVCLQANDDRPCNVPDDPCLVVDPSSVVSVVSCCVPPVVVVLVVLLVLLVLLLVLLCCLLPPDCVVPPPVSSLVSLVSNLVSLVSQVSVLVNVCVVPVVVQVVDPVSVLSNVLSVLSNVLSVVCVVPVDDDPVSNVSSVVNSLSSLVVNLVSCCVPPVSVVVVVVVVVVVVDPVVVVVVSVVSVVVVVVVVVVVVVVVVVVD

Radius of gyration: 20.65 Å; chains: 1; bounding box: 55×50×58 Å

Sequence (218 aa):
MIPYIKFINYPEDYKWFRELIKPKPSPFVETINEDIYKTWNGEALINFKWNTYGKYYYAVIWILFMALLGCFTVAATVPQQYIGINIQNQLFIASIILGFIHLSFEIRQFIYSPERWIREFWNIFDIIAYLLPIITSIKWLQTNDLNDHIIQLFSFSCLFLDIKFLLFFRAFESFGIYFEIIIRCKTDHLFFSSLIYYYNKFCTCVLYFIITKIRLFI

Organism: NCBI:txid588596

InterPro domains:
  IPR024862 Transient receptor potential cation channel subfamily V [PTHR10582] (43-192)